Protein AF-V6TB53-F1 (afdb_monomer_lite)

Sequence (190 aa):
PTCSETQVPIDGVCVQNTGNRAALCTAKGDGTCASCVGGDLLKDGGCYKTDRLPGKSVCTTASNSKCTKCANGLNADGDGACGNCHPTCATCSTAEDPNKCKTCATGYYKTSNSDGPCMKCSEKISGCKQCVSSSDSSVICLESEVGTGGSTNRSGLSTGAIAGISVAVIVVVGGLVGFLCWWFLCRGKA

pLDDT: mean 82.69, std 16.29, range [40.59, 97.38]

InterPro domains:
  IPR005127 Giardia variant-specific surface protein [PF03302] (61-190)
  IPR006212 Furin-like repeat [SM00261] (79-127)
  IPR009030 Growth factor receptor cysteine-rich domain superfamily [SSF57184] (46-147)
  IPR052798 Giardia Variant Surface Antigen [PTHR23275] (2-190)

Radius of gyration: 29.58 Å; chains: 1; bounding box: 98×40×58 Å

Secondary structure (DSSP, 8-state):
-PPPTTEEEETTEEEESSSSS--SEEE-SSS-EEEEGGGPEEETTEEE-SSSTTGGGTEEEEETTEEEEETTSPBP-TTSPPPPPPTTEEEESSTT-GGGEEEEPTTEE-SSSSSB--EEHHHHSTTEEEEEEETTTEEEEEEE--SS-------S--TTSTTTHHHHHHHHHHHHHHHHHHHHHHTT--

Foldseek 3Di:
DQEALQWEQELNDTDGQDDPDHGQACGPSRRFHPWGPPQAAHDPRHGYHCVDPPNVQFANDGGRNAGQAGNLGEGADPRNHDAADQQQASHFPDHNDQQTHCHGDFQWEDPDNHRGHTHGPCVVPNQARGWYDDPPRDIGGPDGPDDDDDDPDDDDDPPVVVPPPVVVVCCVVVVVVVVVCCCVVVVVPD

Organism: Giardia intestinalis (NCBI:txid5741)

Structure (mmCIF, N/CA/C/O backbone):
data_AF-V6TB53-F1
#
_entry.id   AF-V6TB53-F1
#
loop_
_atom_site.group_PDB
_atom_site.id
_atom_site.type_symbol
_atom_site.label_atom_id
_atom_site.label_alt_id
_atom_site.label_comp_id
_atom_site.label_asym_id
_atom_site.label_entity_id
_atom_site.label_seq_id
_atom_site.pdbx_PDB_ins_code
_atom_site.Cartn_x
_atom_site.Cartn_y
_atom_site.Cartn_z
_atom_site.occupancy
_atom_site.B_iso_or_equiv
_atom_site.auth_seq_id
_atom_site.auth_comp_id
_atom_site.auth_asym_id
_atom_site.auth_atom_id
_atom_site.pdbx_PDB_model_num
ATOM 1 N N . PRO A 1 1 ? -9.541 -12.353 9.504 1.00 62.19 1 PRO A N 1
ATOM 2 C CA . PRO A 1 1 ? -9.827 -13.318 10.590 1.00 62.19 1 PRO A CA 1
ATOM 3 C C . PRO A 1 1 ? -11.008 -12.780 11.390 1.00 62.19 1 PRO A C 1
ATOM 5 O O . PRO A 1 1 ? -10.987 -11.599 11.720 1.00 62.19 1 PRO A O 1
ATOM 8 N N . THR A 1 2 ? -12.034 -13.592 11.629 1.00 84.44 2 THR A N 1
ATOM 9 C CA . THR A 1 2 ? -13.200 -13.167 12.414 1.00 84.44 2 THR A CA 1
ATOM 10 C C . THR A 1 2 ? -12.901 -13.415 13.887 1.00 84.44 2 THR A C 1
ATOM 12 O O . THR A 1 2 ? -12.636 -14.554 14.270 1.00 84.44 2 THR A O 1
ATOM 15 N N . CYS A 1 3 ? -12.874 -12.356 14.692 1.00 91.62 3 CYS A N 1
ATOM 16 C CA . CYS A 1 3 ? -12.672 -12.469 16.134 1.00 91.62 3 CYS A CA 1
ATOM 17 C C . CYS A 1 3 ? -13.989 -12.817 16.839 1.00 91.62 3 CYS A C 1
ATOM 19 O O . CYS A 1 3 ? -15.067 -12.576 16.300 1.00 91.62 3 CYS A O 1
ATOM 21 N N . SER A 1 4 ? -13.910 -13.389 18.043 1.00 89.81 4 SER A N 1
ATOM 22 C CA . SER A 1 4 ? -15.094 -13.566 18.892 1.00 89.81 4 SER A CA 1
ATOM 23 C C . SER A 1 4 ? -15.654 -12.213 19.338 1.00 89.81 4 SER A C 1
ATOM 25 O O . SER A 1 4 ? -14.919 -11.233 19.378 1.00 89.81 4 SER A O 1
ATOM 27 N N . GLU A 1 5 ? -16.911 -12.163 19.778 1.00 84.56 5 GLU A N 1
ATOM 28 C CA . GLU A 1 5 ? -17.584 -10.922 20.216 1.00 84.56 5 GLU A CA 1
ATOM 29 C C . GLU A 1 5 ? -16.857 -10.174 21.354 1.00 84.56 5 GLU A C 1
ATOM 31 O O . GLU A 1 5 ? -16.969 -8.957 21.488 1.00 84.56 5 GLU A O 1
ATOM 36 N N . THR A 1 6 ? -16.060 -10.890 22.155 1.00 85.69 6 THR A N 1
ATOM 37 C CA . THR A 1 6 ? -15.233 -10.339 23.248 1.00 85.69 6 THR A CA 1
ATOM 38 C C . THR A 1 6 ? -13.831 -9.895 22.813 1.00 85.69 6 THR A C 1
ATOM 40 O O . THR A 1 6 ? -13.088 -9.293 23.590 1.00 85.69 6 THR A O 1
ATOM 43 N N . GLN A 1 7 ? -13.442 -10.197 21.576 1.00 92.69 7 GLN A N 1
ATOM 44 C CA . GLN A 1 7 ? -12.136 -9.882 21.016 1.00 92.69 7 GLN A CA 1
ATOM 45 C C . GLN A 1 7 ? -12.259 -8.860 19.894 1.00 92.69 7 GLN A C 1
ATOM 47 O O . GLN A 1 7 ? -13.310 -8.688 19.291 1.00 92.69 7 GLN A O 1
ATOM 52 N N . VAL A 1 8 ? -11.155 -8.193 19.590 1.00 93.69 8 VAL A N 1
ATOM 53 C CA . VAL A 1 8 ? -11.051 -7.272 18.461 1.00 93.69 8 VAL A CA 1
ATOM 54 C C . VAL A 1 8 ? -9.756 -7.521 17.689 1.00 93.69 8 VAL A C 1
ATOM 56 O O . VAL A 1 8 ? -8.769 -7.959 18.294 1.00 93.69 8 VAL A O 1
ATOM 59 N N . PRO A 1 9 ? -9.721 -7.265 16.369 1.00 95.06 9 PRO A N 1
ATOM 60 C CA . PRO A 1 9 ? -8.530 -7.468 15.564 1.00 95.06 9 PRO A CA 1
ATOM 61 C C . PRO A 1 9 ? -7.587 -6.279 15.750 1.00 95.06 9 PRO A C 1
ATOM 63 O O . PRO A 1 9 ? -7.901 -5.162 15.340 1.00 95.06 9 PRO A O 1
ATOM 66 N N . ILE A 1 10 ? -6.417 -6.527 16.331 1.00 93.69 10 ILE A N 1
ATOM 67 C CA . ILE A 1 10 ? -5.339 -5.547 16.482 1.00 93.69 10 ILE A CA 1
ATOM 68 C C . ILE A 1 10 ? -4.116 -6.080 15.749 1.00 93.69 10 ILE A C 1
ATOM 70 O O . ILE A 1 10 ? -3.637 -7.173 16.046 1.00 93.69 10 ILE A O 1
ATOM 74 N N . ASP A 1 11 ? -3.652 -5.342 14.741 1.00 93.44 11 ASP A N 1
ATOM 75 C CA . ASP A 1 11 ? -2.554 -5.753 13.856 1.00 93.44 11 ASP A CA 1
ATOM 76 C C . ASP A 1 11 ? -2.741 -7.170 13.265 1.00 93.44 11 ASP A C 1
ATOM 78 O O . ASP A 1 11 ? -1.791 -7.907 13.015 1.00 93.44 11 ASP A O 1
ATOM 82 N N . GLY A 1 12 ? -3.998 -7.558 13.021 1.00 91.69 12 GLY A N 1
ATOM 83 C CA . GLY A 1 12 ? -4.372 -8.859 12.454 1.00 91.69 12 GLY A CA 1
ATOM 84 C C . GLY A 1 12 ? -4.518 -9.995 13.471 1.00 91.69 12 GLY A C 1
ATOM 85 O O . GLY A 1 12 ? -4.874 -11.105 13.075 1.00 91.69 12 GLY A O 1
ATOM 86 N N . VAL A 1 13 ? -4.302 -9.728 14.761 1.00 92.94 13 VAL A N 1
ATOM 87 C CA . VAL A 1 13 ? -4.437 -10.700 15.853 1.00 92.94 13 VAL A CA 1
ATOM 88 C C . VAL A 1 13 ? -5.670 -10.379 16.692 1.00 92.94 13 VAL A C 1
ATOM 90 O O . VAL A 1 13 ? -5.893 -9.231 17.068 1.00 92.94 13 VAL A O 1
ATOM 93 N N . CYS A 1 14 ? -6.468 -11.394 17.018 1.00 94.06 14 CYS A N 1
ATOM 94 C CA . CYS A 1 14 ? -7.607 -11.225 17.914 1.00 94.06 14 CYS A CA 1
ATOM 95 C C . CYS A 1 14 ? -7.136 -11.123 19.366 1.00 94.06 14 CYS A C 1
ATOM 97 O O . CYS A 1 14 ? -6.524 -12.047 19.904 1.00 94.06 14 CYS A O 1
ATOM 99 N N . VAL A 1 15 ? -7.437 -9.999 20.008 1.00 92.38 15 VAL A N 1
ATOM 100 C CA . VAL A 1 15 ? -7.076 -9.719 21.402 1.00 92.38 15 VAL A CA 1
ATOM 101 C C . VAL A 1 15 ? -8.298 -9.240 22.173 1.00 92.38 15 VAL A C 1
ATOM 103 O O . VAL A 1 15 ? -9.236 -8.710 21.588 1.00 92.38 15 VAL A O 1
ATOM 106 N N . GLN A 1 16 ? -8.307 -9.421 23.492 1.00 93.00 16 GLN A N 1
ATOM 107 C CA . GLN A 1 16 ? -9.381 -8.891 24.337 1.00 93.00 16 GLN A CA 1
ATOM 108 C C . GLN A 1 16 ? -9.371 -7.359 24.275 1.00 93.00 16 GLN A C 1
ATOM 110 O O . GLN A 1 16 ? -8.336 -6.749 24.549 1.00 93.00 16 GLN A O 1
ATOM 115 N N . ASN A 1 17 ? -10.504 -6.740 23.919 1.00 88.06 17 ASN A N 1
ATOM 116 C CA . ASN A 1 17 ? -10.580 -5.276 23.828 1.00 88.06 17 ASN A CA 1
ATOM 117 C C . ASN A 1 17 ? -10.417 -4.6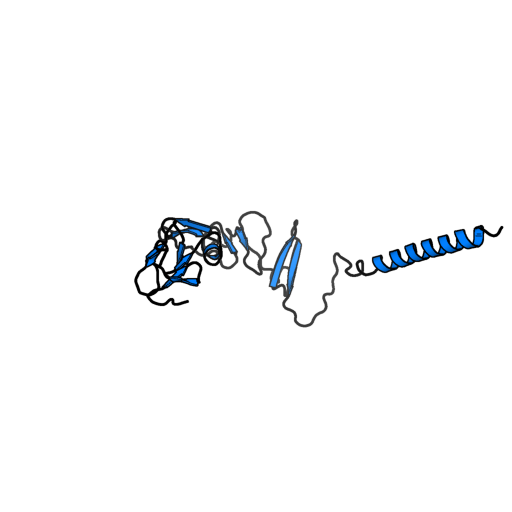23 25.205 1.00 88.06 17 ASN A C 1
ATOM 119 O O . ASN A 1 17 ? -9.771 -3.589 25.345 1.00 88.06 17 ASN A O 1
ATOM 123 N N . THR A 1 18 ? -11.002 -5.251 26.223 1.00 79.69 18 THR A N 1
ATOM 124 C CA . THR A 1 18 ? -11.028 -4.770 27.604 1.00 79.69 18 THR A CA 1
ATOM 125 C C . THR A 1 18 ? -10.681 -5.910 28.558 1.00 79.69 18 THR A C 1
ATOM 127 O O . THR A 1 18 ? -11.227 -7.005 28.456 1.00 79.69 18 THR A O 1
ATOM 130 N N . GLY A 1 19 ? -9.755 -5.641 29.479 1.00 70.44 19 GLY A N 1
ATOM 131 C CA . GLY A 1 19 ? -9.262 -6.551 30.520 1.00 70.44 19 GLY A CA 1
ATOM 132 C C . GLY A 1 19 ? -8.539 -5.731 31.596 1.00 70.44 19 GLY A C 1
ATOM 133 O O . GLY A 1 19 ? -8.994 -4.643 31.928 1.00 70.44 19 GLY A O 1
ATOM 134 N N . ASN A 1 20 ? -7.355 -6.149 32.061 1.00 67.19 20 ASN A N 1
ATOM 135 C CA . ASN A 1 20 ? -6.511 -5.340 32.973 1.00 67.19 20 ASN A CA 1
ATOM 136 C C . ASN A 1 20 ? -5.821 -4.133 32.287 1.00 67.19 20 ASN A C 1
ATOM 138 O O . ASN A 1 20 ? -4.823 -3.614 32.785 1.00 67.19 20 ASN A O 1
ATOM 142 N N . ARG A 1 21 ? -6.280 -3.727 31.100 1.00 77.31 21 ARG A N 1
ATOM 143 C CA . ARG A 1 21 ? -5.686 -2.676 30.262 1.00 77.31 21 ARG A CA 1
ATOM 144 C C . ARG A 1 21 ? -6.778 -1.733 29.766 1.00 77.31 21 ARG A C 1
ATOM 146 O O . ARG A 1 21 ? -7.944 -2.118 29.706 1.00 77.31 21 ARG A O 1
ATOM 153 N N . ALA A 1 22 ? -6.378 -0.518 29.392 1.00 83.69 22 ALA A N 1
ATOM 154 C CA . ALA A 1 22 ? -7.253 0.423 28.701 1.00 83.69 22 ALA A CA 1
ATOM 155 C C . ALA A 1 22 ? -7.793 -0.187 27.397 1.00 83.69 22 ALA A C 1
ATOM 157 O O . ALA A 1 22 ? -7.122 -1.017 26.778 1.00 83.69 22 ALA A O 1
ATOM 158 N N . ALA A 1 23 ? -8.992 0.244 26.997 1.00 87.75 23 ALA A N 1
ATOM 159 C CA . ALA A 1 23 ? -9.615 -0.203 25.758 1.00 87.75 23 ALA A CA 1
ATOM 160 C C . ALA A 1 23 ? -8.698 0.070 24.556 1.00 87.75 23 ALA A C 1
ATOM 162 O O . ALA A 1 23 ? -8.094 1.140 24.459 1.00 87.75 23 ALA A O 1
ATOM 163 N N . LEU A 1 24 ? -8.603 -0.897 23.645 1.00 89.38 24 LEU A N 1
ATOM 164 C CA . LEU A 1 24 ? -7.759 -0.802 22.449 1.00 89.38 24 LEU A CA 1
ATOM 165 C C . LEU A 1 24 ? -8.490 -0.094 21.302 1.00 89.38 24 LEU A C 1
ATOM 167 O O . LEU A 1 24 ? -7.869 0.557 20.460 1.00 89.38 24 LEU A O 1
ATOM 171 N N . CYS A 1 25 ? -9.816 -0.206 21.276 1.00 93.44 25 CYS A N 1
ATOM 172 C CA . CYS A 1 25 ? -10.677 0.423 20.289 1.00 93.44 25 CYS A CA 1
ATOM 173 C C . CYS A 1 25 ? -12.103 0.607 20.835 1.00 93.44 25 CYS A C 1
ATOM 175 O O . CYS A 1 25 ? -12.486 0.023 21.857 1.00 93.44 25 CYS A O 1
ATOM 177 N N . THR A 1 26 ? -12.927 1.382 20.131 1.00 92.94 26 THR A N 1
ATOM 178 C CA . THR A 1 26 ? -14.375 1.388 20.364 1.00 92.94 26 THR A CA 1
ATOM 179 C C . THR A 1 26 ? -14.969 0.146 19.706 1.00 92.94 26 THR A C 1
ATOM 181 O O . THR A 1 26 ? -15.142 0.124 18.491 1.00 92.94 26 THR A O 1
ATOM 184 N N . ALA A 1 27 ? -15.243 -0.904 20.480 1.00 91.69 27 ALA A N 1
ATOM 185 C CA . ALA A 1 27 ? -15.812 -2.144 19.950 1.00 91.69 27 ALA A CA 1
ATOM 186 C C . ALA A 1 27 ? -17.292 -1.987 19.579 1.00 91.69 27 ALA A C 1
ATOM 188 O O . ALA A 1 27 ? -18.033 -1.262 20.243 1.00 91.69 27 ALA A O 1
ATOM 189 N N . LYS A 1 28 ? -17.723 -2.716 18.545 1.00 91.12 28 LYS A N 1
ATOM 190 C CA . LYS A 1 28 ? -19.135 -2.828 18.143 1.00 91.12 28 LYS A CA 1
ATOM 191 C C . LYS A 1 28 ? -19.875 -3.986 18.819 1.00 91.12 28 LYS A C 1
ATOM 193 O O . LYS A 1 28 ? -21.097 -4.027 18.765 1.00 91.12 28 LYS A O 1
ATOM 198 N N . GLY A 1 29 ? -19.147 -4.907 19.453 1.00 87.62 29 GLY A N 1
ATOM 199 C CA . GLY A 1 29 ? -19.710 -6.111 20.079 1.00 87.62 29 GLY A CA 1
ATOM 200 C C . GLY A 1 29 ? -19.883 -7.300 19.128 1.00 87.62 29 GLY A C 1
ATOM 201 O O . GLY A 1 29 ? -20.355 -8.341 19.552 1.00 87.62 29 GLY A O 1
ATOM 202 N N . ASP A 1 30 ? -19.462 -7.175 17.870 1.00 90.56 30 ASP A N 1
ATOM 203 C CA . ASP A 1 30 ? -19.521 -8.216 16.831 1.00 90.56 30 ASP A CA 1
ATOM 204 C C . ASP A 1 30 ? -18.126 -8.768 16.469 1.00 90.56 30 ASP A C 1
ATOM 206 O O . ASP A 1 30 ? -17.916 -9.335 15.398 1.00 90.56 30 ASP A O 1
ATOM 210 N N . GLY A 1 31 ? -17.140 -8.547 17.342 1.00 91.88 31 GLY A N 1
ATOM 211 C CA . GLY A 1 31 ? -15.745 -8.879 17.066 1.00 91.88 31 GLY A CA 1
ATOM 212 C C . GLY A 1 31 ? -15.003 -7.834 16.224 1.00 91.88 31 GLY A C 1
ATOM 213 O O . GLY A 1 31 ? -13.905 -8.120 15.746 1.00 91.88 31 GLY A O 1
ATOM 214 N N . THR A 1 32 ? -15.574 -6.636 16.026 1.00 94.56 32 THR A N 1
ATOM 215 C CA . THR A 1 32 ? -14.952 -5.532 15.275 1.00 94.56 32 THR A CA 1
ATOM 216 C C . THR A 1 32 ? -14.910 -4.203 16.040 1.00 94.56 32 THR A C 1
ATOM 218 O O . THR A 1 32 ? -15.598 -3.986 17.043 1.00 94.56 32 THR A O 1
ATOM 221 N N . CYS A 1 33 ? -14.080 -3.287 15.543 1.00 94.19 33 CYS A N 1
ATOM 222 C CA . CYS A 1 33 ? -13.927 -1.915 16.009 1.00 94.19 33 CYS A CA 1
ATOM 223 C C . CYS A 1 33 ? -14.717 -0.926 15.128 1.00 94.19 33 CYS A C 1
ATOM 225 O O . CYS A 1 33 ? -14.789 -1.055 13.905 1.00 94.19 33 CYS A O 1
ATOM 227 N N . ALA A 1 34 ? -15.296 0.099 15.752 1.00 92.88 34 ALA A N 1
ATOM 228 C CA . ALA A 1 34 ? -15.883 1.275 15.108 1.00 92.88 34 ALA A CA 1
ATOM 229 C C . ALA A 1 34 ? -14.864 2.408 14.920 1.00 92.88 34 ALA A C 1
ATOM 231 O O . ALA A 1 34 ? -14.977 3.186 13.978 1.00 92.88 34 ALA A O 1
ATOM 232 N N . SER A 1 35 ? -13.882 2.501 15.814 1.00 93.38 35 SER A N 1
ATOM 233 C CA . SER A 1 35 ? -12.766 3.444 15.750 1.00 93.38 35 SER A CA 1
ATOM 234 C C . SER A 1 35 ? -11.612 2.936 16.605 1.00 93.38 35 SER A C 1
ATOM 236 O O . SER A 1 35 ? -11.810 2.129 17.516 1.00 93.38 35 SER A O 1
ATOM 238 N N . CYS A 1 36 ? -10.408 3.409 16.310 1.00 93.88 36 CYS A N 1
ATOM 239 C CA . CYS A 1 36 ? -9.168 2.947 16.911 1.00 93.88 36 CYS A CA 1
ATOM 240 C C . CYS A 1 36 ? -8.537 4.010 17.806 1.00 93.88 36 CYS A C 1
ATOM 242 O O . CYS A 1 36 ? -8.545 5.206 17.497 1.00 93.88 36 CYS A O 1
ATOM 244 N N . VAL A 1 37 ? -7.948 3.563 18.915 1.00 90.00 37 VAL A N 1
ATOM 245 C CA . VAL A 1 37 ? -7.203 4.439 19.823 1.00 90.00 37 VAL A CA 1
ATOM 246 C C . VAL A 1 37 ? -5.879 4.855 19.179 1.00 90.00 37 VAL A C 1
ATOM 248 O O . VAL A 1 37 ? -5.306 4.143 18.359 1.00 90.00 37 VAL A O 1
ATOM 251 N N . GLY A 1 38 ? -5.387 6.044 19.532 1.00 85.44 38 GLY A N 1
ATOM 252 C CA . GLY A 1 38 ? -4.073 6.519 19.090 1.00 85.44 38 GLY A CA 1
ATOM 253 C C . GLY A 1 38 ? -3.987 6.881 17.605 1.00 85.44 38 GLY A C 1
ATOM 254 O O . GLY A 1 38 ? -2.888 7.110 17.113 1.00 85.44 38 GLY A O 1
ATOM 255 N N . GLY A 1 39 ? -5.123 6.949 16.900 1.00 83.25 39 GLY A N 1
ATOM 256 C CA . GLY A 1 39 ? -5.162 7.287 15.477 1.00 83.25 39 GLY A CA 1
ATOM 257 C C . GLY A 1 39 ? -4.759 6.142 14.544 1.00 83.25 39 GLY A C 1
ATOM 258 O O . GLY A 1 39 ? -4.555 6.396 13.359 1.00 83.25 39 GLY A O 1
ATOM 259 N N . ASP A 1 40 ? -4.669 4.909 15.056 1.00 93.38 40 ASP A N 1
ATOM 260 C CA . ASP A 1 40 ? -4.386 3.710 14.259 1.00 93.38 40 ASP A CA 1
ATOM 261 C C . ASP A 1 40 ? -5.414 3.539 13.134 1.00 93.38 40 ASP A C 1
ATOM 263 O O . ASP A 1 40 ? -6.569 3.933 13.275 1.00 93.38 40 ASP A O 1
ATOM 267 N N . LEU A 1 41 ? -5.008 2.951 12.010 1.00 95.88 41 LEU A N 1
ATOM 268 C CA . LEU A 1 41 ? -5.874 2.766 10.849 1.00 95.88 41 LEU A CA 1
ATOM 269 C C . LEU A 1 41 ? -7.000 1.784 11.177 1.00 95.88 41 LEU A C 1
ATOM 271 O O . LEU A 1 41 ? -6.727 0.625 11.488 1.00 95.88 41 LEU A O 1
ATOM 275 N N . LEU A 1 42 ? -8.252 2.208 11.008 1.00 95.38 42 LEU A N 1
ATOM 276 C CA . LEU A 1 42 ? -9.382 1.291 10.980 1.00 95.38 42 LEU A CA 1
ATOM 277 C C . LEU A 1 42 ? -9.526 0.730 9.567 1.00 95.38 42 LEU A C 1
ATOM 279 O O . LEU A 1 42 ? -9.746 1.467 8.606 1.00 95.38 42 LEU A O 1
ATOM 283 N N . LYS A 1 43 ? -9.425 -0.588 9.437 1.00 93.75 43 LYS A N 1
ATOM 284 C CA . LYS A 1 43 ? -9.617 -1.281 8.163 1.00 93.75 43 LYS A CA 1
ATOM 285 C C . LYS A 1 43 ? -10.351 -2.586 8.410 1.00 93.75 43 LYS A C 1
ATOM 287 O O . LYS A 1 43 ? -9.981 -3.319 9.311 1.00 93.75 43 LYS A O 1
ATOM 292 N N . ASP A 1 44 ? -11.410 -2.862 7.655 1.00 92.25 44 ASP A N 1
ATOM 293 C CA . ASP A 1 44 ? -12.161 -4.127 7.735 1.00 92.25 44 ASP A CA 1
ATOM 294 C C . ASP A 1 44 ? -12.551 -4.533 9.177 1.00 92.25 44 ASP A C 1
ATOM 296 O O . ASP A 1 44 ? -12.545 -5.705 9.543 1.00 92.25 44 ASP A O 1
ATOM 300 N N . GLY A 1 45 ? -12.856 -3.539 10.023 1.00 93.06 45 GLY A N 1
ATOM 301 C CA . GLY A 1 45 ? -13.227 -3.743 11.426 1.00 93.06 45 GLY A CA 1
ATOM 302 C C . GLY A 1 45 ? -12.064 -3.984 12.400 1.00 93.06 45 GLY A C 1
ATOM 303 O O . GLY A 1 45 ? -12.319 -4.190 13.583 1.00 93.06 45 GLY A O 1
ATOM 304 N N . GLY A 1 46 ? -10.809 -3.946 11.952 1.00 94.50 46 GLY A N 1
ATOM 305 C CA . GLY A 1 46 ? -9.615 -4.051 12.796 1.00 94.50 46 GLY A CA 1
ATOM 306 C C . GLY A 1 46 ? -8.832 -2.744 12.904 1.00 94.50 46 GLY A C 1
ATOM 307 O O . GLY A 1 46 ? -8.945 -1.871 12.042 1.00 94.50 46 GLY A O 1
ATOM 308 N N . CYS A 1 47 ? -8.015 -2.631 13.951 1.00 95.38 47 CYS A N 1
ATOM 309 C CA . CYS A 1 47 ? -7.099 -1.511 14.156 1.00 95.38 47 CYS A CA 1
ATOM 310 C C . CYS A 1 47 ? -5.669 -1.906 13.810 1.00 95.38 47 CYS A C 1
ATOM 312 O O . CYS A 1 47 ? -5.146 -2.898 14.320 1.00 95.38 47 CYS A O 1
ATOM 314 N N . TYR A 1 48 ? -5.041 -1.111 12.949 1.00 95.44 48 TYR A N 1
ATOM 315 C CA . TYR A 1 48 ? -3.740 -1.416 12.382 1.00 95.44 48 TYR A CA 1
ATOM 316 C C . TYR A 1 48 ? -2.784 -0.244 12.514 1.00 95.44 48 TYR A C 1
ATOM 318 O O . TYR A 1 48 ? -3.053 0.881 12.085 1.00 95.44 48 TYR A O 1
ATOM 326 N N . LYS A 1 49 ? -1.609 -0.536 13.045 1.00 94.94 49 LYS A N 1
ATOM 327 C CA . LYS A 1 49 ? -0.490 0.392 13.064 1.00 94.94 49 LYS A CA 1
ATOM 328 C C . LYS A 1 49 ? 0.061 0.573 11.645 1.00 94.94 49 LYS A C 1
ATOM 330 O O . LYS A 1 49 ? 0.189 -0.378 10.876 1.00 94.94 49 LYS A O 1
ATOM 335 N N . THR A 1 50 ? 0.420 1.804 11.292 1.00 95.12 50 THR A N 1
ATOM 336 C CA . THR A 1 50 ? 0.971 2.152 9.966 1.00 95.12 50 THR A CA 1
ATOM 337 C C . THR A 1 50 ? 2.496 2.012 9.885 1.00 95.12 50 THR A C 1
ATOM 339 O O . THR A 1 50 ? 3.071 2.084 8.799 1.00 95.12 50 THR A O 1
ATOM 342 N N . ASP A 1 51 ? 3.164 1.755 11.014 1.00 93.75 51 ASP A N 1
ATOM 343 C CA . ASP A 1 51 ? 4.611 1.517 11.110 1.00 93.75 51 ASP A CA 1
ATOM 344 C C . ASP A 1 51 ? 5.003 0.039 10.917 1.00 93.75 51 ASP A C 1
ATOM 346 O O . ASP A 1 51 ? 6.179 -0.273 10.724 1.00 93.75 51 ASP A O 1
ATOM 350 N N . ARG A 1 52 ? 4.025 -0.873 10.913 1.00 93.62 52 ARG A N 1
ATOM 351 C CA . ARG A 1 52 ? 4.226 -2.325 10.833 1.00 93.62 52 ARG A CA 1
ATOM 352 C C . ARG A 1 52 ? 3.175 -3.001 9.962 1.00 93.62 52 ARG A C 1
ATOM 354 O O . ARG A 1 52 ? 2.149 -2.422 9.610 1.00 93.62 52 ARG A O 1
ATOM 361 N N . LEU A 1 53 ? 3.443 -4.246 9.591 1.00 93.31 53 LEU A N 1
ATOM 362 C CA . LEU A 1 53 ? 2.469 -5.054 8.868 1.00 93.31 53 LEU A CA 1
ATOM 363 C C . LEU A 1 53 ? 1.352 -5.538 9.812 1.00 93.31 53 LEU A C 1
ATOM 365 O O . LEU A 1 53 ? 1.632 -5.817 10.975 1.00 93.31 53 LEU A O 1
ATOM 369 N N . PRO A 1 54 ? 0.112 -5.665 9.308 1.00 92.31 54 PRO A N 1
ATOM 370 C CA . PRO A 1 54 ? -0.274 -5.459 7.910 1.00 92.31 54 PRO A CA 1
ATOM 371 C C . PRO A 1 54 ? -0.613 -4.001 7.551 1.00 92.31 54 PRO A C 1
ATOM 373 O O . PRO A 1 54 ? -0.597 -3.675 6.366 1.00 92.31 54 PRO A O 1
ATOM 376 N N . GLY A 1 55 ? -0.856 -3.103 8.514 1.00 94.38 55 GLY A N 1
ATOM 377 C CA . GLY A 1 55 ? -1.333 -1.736 8.240 1.00 94.38 55 GLY A CA 1
ATOM 378 C C . GLY A 1 55 ? -0.442 -0.934 7.287 1.00 94.38 55 GLY A C 1
ATOM 379 O O . GLY A 1 55 ? -0.945 -0.329 6.338 1.00 94.38 55 GLY A O 1
ATOM 380 N N . LYS A 1 56 ? 0.884 -1.038 7.447 1.00 95.12 56 LYS A N 1
ATOM 381 C CA . LYS A 1 56 ? 1.893 -0.393 6.586 1.00 95.12 56 LYS A CA 1
ATOM 382 C C . LYS A 1 56 ? 1.768 -0.740 5.097 1.00 95.12 56 LYS A C 1
ATOM 384 O O . LYS A 1 56 ? 2.226 0.029 4.256 1.00 95.12 56 LYS A O 1
ATOM 389 N N . SER A 1 57 ? 1.178 -1.890 4.757 1.00 94.69 57 SER A N 1
ATOM 390 C CA . SER A 1 57 ? 0.982 -2.304 3.357 1.00 94.69 57 SER A CA 1
ATOM 391 C C . SER A 1 57 ? -0.121 -1.521 2.642 1.00 94.69 57 SER A C 1
ATOM 393 O O . SER A 1 57 ? -0.121 -1.447 1.418 1.00 94.69 57 SER A O 1
ATOM 395 N N . VAL A 1 58 ? -1.036 -0.913 3.399 1.00 94.50 58 VAL A N 1
ATOM 396 C CA . VAL A 1 58 ? -2.164 -0.133 2.872 1.00 94.50 58 VAL A CA 1
ATOM 397 C C . VAL A 1 58 ? -1.931 1.356 3.096 1.00 94.50 58 VAL A C 1
ATOM 399 O O . VAL A 1 58 ? -2.163 2.170 2.204 1.00 94.50 58 VAL A O 1
ATOM 402 N N . CYS A 1 59 ? -1.440 1.717 4.280 1.00 96.44 59 CYS A N 1
ATOM 403 C CA . CYS A 1 59 ? -1.378 3.090 4.738 1.00 96.44 59 CYS A CA 1
ATOM 404 C C . CYS A 1 59 ? -0.072 3.367 5.481 1.00 96.44 59 CYS A C 1
ATOM 406 O O . CYS A 1 59 ? 0.294 2.636 6.399 1.00 96.44 59 CYS A O 1
ATOM 408 N N . THR A 1 60 ? 0.612 4.450 5.124 1.00 95.75 60 THR A N 1
ATOM 409 C CA . THR A 1 60 ? 1.839 4.891 5.805 1.00 95.75 60 THR A CA 1
ATOM 410 C C . THR A 1 60 ? 1.567 5.949 6.862 1.00 95.75 60 THR A C 1
ATOM 412 O O . THR A 1 60 ? 2.415 6.207 7.711 1.00 95.75 60 THR A O 1
ATOM 415 N N . THR A 1 61 ? 0.408 6.603 6.812 1.00 94.75 61 THR A N 1
ATOM 416 C CA . THR A 1 61 ? 0.026 7.625 7.790 1.00 94.75 61 THR A CA 1
ATOM 417 C C . THR A 1 61 ? -1.478 7.616 7.967 1.00 94.75 61 THR A C 1
ATOM 419 O O . THR A 1 61 ? -2.207 7.733 6.986 1.00 94.75 61 THR A O 1
ATOM 422 N N . ALA A 1 62 ? -1.929 7.490 9.211 1.00 94.81 62 ALA A N 1
ATOM 423 C CA . ALA A 1 62 ? -3.337 7.498 9.571 1.00 94.81 62 ALA A CA 1
ATOM 424 C C . ALA A 1 62 ? -3.613 8.592 10.605 1.00 94.81 62 ALA A C 1
ATOM 426 O O . ALA A 1 62 ? -2.728 8.992 11.362 1.00 94.81 62 ALA A O 1
ATOM 427 N N . SER A 1 63 ? -4.839 9.097 10.597 1.00 92.31 63 SER A N 1
ATOM 428 C CA . SER A 1 63 ? -5.353 10.048 11.574 1.00 92.31 63 SER A CA 1
ATOM 429 C C . SER A 1 63 ? -6.845 9.818 11.739 1.00 92.31 63 SER A C 1
ATOM 431 O O . SER A 1 63 ? -7.541 9.545 10.763 1.00 92.31 63 SER A O 1
ATOM 433 N N . ASN A 1 64 ? -7.347 9.917 12.971 1.00 91.50 64 ASN A N 1
ATOM 434 C CA . ASN A 1 64 ? -8.764 9.706 13.280 1.00 91.50 64 ASN A CA 1
ATOM 435 C C . ASN A 1 64 ? -9.319 8.404 12.678 1.00 91.50 64 ASN A C 1
ATOM 437 O O . ASN A 1 64 ? -10.402 8.388 12.101 1.00 91.50 64 ASN A O 1
ATOM 441 N N . SER A 1 65 ? -8.551 7.313 12.780 1.00 93.69 65 SER A N 1
ATOM 442 C CA . SER A 1 65 ? -8.897 6.003 12.211 1.00 93.69 65 SER A CA 1
ATOM 443 C C . SER A 1 65 ? -8.948 5.912 10.683 1.00 93.69 65 SER A C 1
ATOM 445 O O . SER A 1 65 ? -9.223 4.841 10.150 1.00 93.69 65 SER A O 1
ATOM 447 N N . LYS A 1 66 ? -8.634 6.990 9.964 1.00 94.75 66 LYS A N 1
ATOM 448 C CA . LYS A 1 66 ? -8.633 7.051 8.503 1.00 94.75 66 LYS A CA 1
ATOM 449 C C . LYS A 1 66 ? -7.212 7.124 7.970 1.00 94.75 66 LYS A C 1
ATOM 451 O O . LYS A 1 66 ? -6.340 7.744 8.579 1.00 94.75 66 LYS A O 1
ATOM 456 N N . CYS A 1 67 ? -6.974 6.514 6.813 1.00 96.38 67 CYS A N 1
ATOM 457 C CA . CYS A 1 67 ? -5.716 6.731 6.119 1.00 96.38 67 CYS A CA 1
ATOM 458 C C . CYS A 1 67 ? -5.646 8.177 5.618 1.00 96.38 67 CYS A C 1
ATOM 460 O O . CYS A 1 67 ? -6.641 8.715 5.152 1.00 96.38 67 CYS A O 1
ATOM 462 N N . THR A 1 68 ? -4.480 8.807 5.698 1.00 95.62 68 THR A N 1
ATOM 463 C CA . THR A 1 68 ? -4.216 10.110 5.066 1.00 95.62 68 THR A CA 1
ATOM 464 C C . THR A 1 68 ? -3.183 9.975 3.954 1.00 95.62 68 THR A C 1
ATOM 466 O O . THR A 1 68 ? -3.265 10.663 2.935 1.00 95.62 68 THR A O 1
ATOM 469 N N . LYS A 1 69 ? -2.244 9.033 4.109 1.00 96.44 69 LYS A N 1
ATOM 470 C CA . LYS A 1 69 ? -1.234 8.702 3.106 1.00 96.44 69 LYS A CA 1
ATOM 471 C C . LYS A 1 69 ? -1.196 7.209 2.820 1.00 96.44 69 LYS A C 1
ATOM 473 O O . LYS A 1 69 ? -0.903 6.402 3.703 1.00 96.44 69 LYS A O 1
ATOM 478 N N . CYS A 1 70 ? -1.432 6.865 1.563 1.00 97.19 70 CYS A N 1
ATOM 479 C CA . CYS A 1 70 ? -1.483 5.496 1.084 1.00 97.19 70 CYS A CA 1
ATOM 480 C C . CYS A 1 70 ? -0.086 4.932 0.825 1.00 97.19 70 CYS A C 1
ATOM 482 O O . CYS A 1 70 ? 0.827 5.646 0.403 1.00 97.19 70 CYS A O 1
ATOM 484 N N . ALA A 1 71 ? 0.067 3.621 1.011 1.00 96.56 71 ALA A N 1
ATOM 485 C CA . ALA A 1 71 ? 1.327 2.920 0.760 1.00 96.56 71 ALA A CA 1
ATOM 486 C C . ALA A 1 71 ? 1.761 2.951 -0.715 1.00 96.56 71 ALA A C 1
ATOM 488 O O . ALA A 1 71 ? 2.952 2.879 -1.009 1.00 96.56 71 ALA A O 1
ATOM 489 N N . ASN A 1 72 ? 0.815 3.137 -1.641 1.00 96.25 72 ASN A N 1
ATOM 490 C CA . ASN A 1 72 ? 1.093 3.333 -3.064 1.00 96.25 72 ASN A CA 1
ATOM 491 C C . ASN A 1 72 ? 1.544 4.768 -3.422 1.00 96.25 72 ASN A C 1
ATOM 493 O O . ASN A 1 72 ? 1.724 5.086 -4.596 1.00 96.25 72 ASN A O 1
ATOM 497 N N . GLY A 1 73 ? 1.737 5.643 -2.431 1.00 95.31 73 GLY A N 1
ATOM 498 C CA . GLY A 1 73 ? 2.231 7.009 -2.619 1.00 95.31 73 GLY A CA 1
ATOM 499 C C . GLY A 1 73 ? 1.147 8.063 -2.856 1.00 95.31 73 GLY A C 1
ATOM 500 O O . GLY A 1 73 ? 1.454 9.258 -2.766 1.00 95.31 73 GLY A O 1
ATOM 501 N N . LEU A 1 74 ? -0.106 7.652 -3.073 1.00 96.88 74 LEU A N 1
ATOM 502 C CA . LEU A 1 74 ? -1.246 8.557 -3.200 1.00 96.88 74 LEU A CA 1
ATOM 503 C C . LEU A 1 74 ? -1.670 9.137 -1.845 1.00 96.88 74 LEU A C 1
ATOM 505 O O . LEU A 1 74 ? -1.310 8.643 -0.771 1.00 96.88 74 LEU A O 1
ATOM 509 N N . ASN A 1 75 ? -2.442 10.215 -1.909 1.00 96.19 75 ASN A N 1
ATOM 510 C CA . ASN A 1 75 ? -3.201 10.693 -0.761 1.00 96.19 75 ASN A CA 1
ATOM 511 C C . ASN A 1 75 ? -4.527 9.929 -0.713 1.00 96.19 75 ASN A C 1
ATOM 513 O O . ASN A 1 75 ? -5.083 9.599 -1.76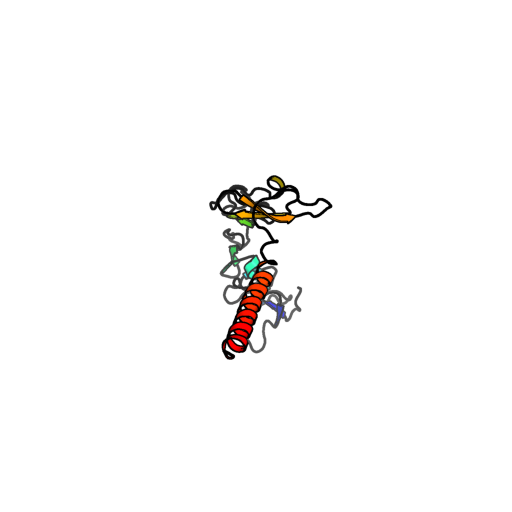3 1.00 96.19 75 ASN A O 1
ATOM 517 N N . ALA A 1 76 ? -5.005 9.639 0.492 1.00 95.94 76 ALA A N 1
ATOM 518 C CA . ALA A 1 76 ? -6.323 9.046 0.661 1.00 95.94 76 ALA A CA 1
ATOM 519 C C . ALA A 1 76 ? -7.427 10.088 0.413 1.00 95.94 76 ALA A C 1
ATOM 521 O O . ALA A 1 76 ? -7.177 11.296 0.485 1.00 95.94 76 ALA A O 1
ATOM 522 N N . ASP A 1 77 ? -8.639 9.623 0.125 1.00 94.06 77 ASP A N 1
ATOM 523 C CA . ASP A 1 77 ? -9.818 10.485 0.041 1.00 94.06 77 ASP A CA 1
ATOM 524 C C . ASP A 1 77 ? -10.325 10.925 1.433 1.00 94.06 77 ASP A C 1
ATOM 526 O O . ASP A 1 77 ? -9.733 10.614 2.471 1.00 94.06 77 ASP A O 1
ATOM 530 N N . GLY A 1 78 ? -11.437 11.669 1.472 1.00 90.62 78 GLY A N 1
ATOM 531 C CA . GLY A 1 78 ? -12.040 12.143 2.726 1.00 90.62 78 GLY A CA 1
ATOM 532 C C . GLY A 1 78 ? -12.523 11.023 3.661 1.00 90.62 78 GLY A C 1
ATOM 533 O O . GLY A 1 78 ? -12.678 11.239 4.870 1.00 90.62 78 GLY A O 1
ATOM 534 N N . ASP A 1 79 ? -12.715 9.816 3.134 1.00 90.31 79 ASP A N 1
ATOM 535 C CA . ASP A 1 79 ? -13.101 8.629 3.890 1.00 90.31 79 ASP A CA 1
ATOM 536 C C . ASP A 1 79 ? -11.916 7.766 4.317 1.00 90.31 79 ASP A C 1
ATOM 538 O O . ASP A 1 79 ? -12.072 6.849 5.123 1.00 90.31 79 ASP A O 1
ATOM 542 N N . GLY A 1 80 ? -10.709 8.136 3.894 1.00 92.12 80 GLY A N 1
ATOM 543 C CA . GLY A 1 80 ? -9.492 7.398 4.180 1.00 92.12 80 GLY A CA 1
ATOM 544 C C . GLY A 1 80 ? -9.307 6.185 3.275 1.00 92.12 80 GLY A C 1
ATOM 545 O O . GLY A 1 80 ? -8.510 5.303 3.609 1.00 92.12 80 GLY A O 1
ATOM 546 N N . ALA A 1 81 ? -10.025 6.119 2.152 1.00 92.81 81 ALA A N 1
ATOM 547 C CA . ALA A 1 81 ? -9.814 5.106 1.136 1.00 92.81 81 ALA A CA 1
ATOM 548 C C . ALA A 1 81 ? -8.673 5.514 0.198 1.00 92.81 81 ALA A C 1
ATOM 550 O O . ALA A 1 81 ? -8.470 6.682 -0.141 1.00 92.81 81 ALA A O 1
ATOM 551 N N . CYS A 1 82 ? -7.899 4.514 -0.209 1.00 94.50 82 CYS A N 1
ATOM 552 C CA . CYS A 1 82 ? -6.781 4.683 -1.119 1.00 94.50 82 CYS A CA 1
ATOM 553 C C . CYS A 1 82 ? -7.215 4.326 -2.533 1.00 94.50 82 CYS A C 1
ATOM 555 O O . CYS A 1 82 ? -7.661 3.204 -2.766 1.00 94.50 82 CYS A O 1
ATOM 557 N N . GLY A 1 83 ? -7.047 5.264 -3.465 1.00 94.38 83 GLY A N 1
ATOM 558 C CA . GLY A 1 83 ? -7.193 4.979 -4.888 1.00 94.38 83 GLY A CA 1
ATOM 559 C C . GLY A 1 83 ? -6.118 4.014 -5.385 1.00 94.38 83 GLY A C 1
ATOM 560 O O . GLY A 1 83 ? -5.111 3.771 -4.712 1.00 94.38 83 GLY A O 1
ATOM 561 N N . ASN A 1 84 ? -6.317 3.488 -6.587 1.00 95.88 84 ASN A N 1
ATOM 562 C CA . ASN A 1 84 ? -5.373 2.597 -7.241 1.00 95.88 84 ASN A CA 1
ATOM 563 C C . ASN A 1 84 ? -4.428 3.380 -8.163 1.00 95.88 84 ASN A C 1
ATOM 565 O O . ASN A 1 84 ? -4.724 4.474 -8.648 1.00 95.88 84 ASN A O 1
ATOM 569 N N . CYS A 1 85 ? -3.230 2.832 -8.334 1.00 97.38 85 CYS A N 1
ATOM 570 C CA . CYS A 1 85 ? -2.341 3.255 -9.401 1.00 97.38 85 CYS A CA 1
ATOM 571 C C . CYS A 1 85 ? -2.639 2.421 -10.643 1.00 97.38 85 CYS A C 1
ATOM 573 O O . CYS A 1 85 ? -3.085 1.278 -10.518 1.00 97.38 85 CYS A O 1
ATOM 575 N N . HIS A 1 86 ? -2.271 2.946 -11.816 1.00 97.12 86 HIS A N 1
ATOM 576 C CA . HIS A 1 86 ? -2.319 2.173 -13.054 1.00 97.12 86 HIS A CA 1
ATOM 577 C C . HIS A 1 86 ? -1.643 0.796 -12.861 1.00 97.12 86 HIS A C 1
ATOM 579 O O . HIS A 1 86 ? -0.597 0.744 -12.207 1.00 97.12 86 HIS A O 1
ATOM 585 N N . PRO A 1 87 ? -2.157 -0.309 -13.442 1.00 96.00 87 PRO A N 1
ATOM 586 C CA . PRO A 1 87 ? -1.673 -1.671 -13.168 1.00 96.00 87 PRO A CA 1
ATOM 587 C C . PRO A 1 87 ? -0.175 -1.924 -13.407 1.00 96.00 87 PRO A C 1
ATOM 589 O O . PRO A 1 87 ? 0.385 -2.897 -12.910 1.00 96.00 87 PRO A O 1
ATOM 592 N N . THR A 1 88 ? 0.490 -1.063 -14.178 1.00 95.25 88 THR A N 1
ATOM 593 C CA . THR A 1 88 ? 1.940 -1.128 -14.436 1.00 95.25 88 THR A CA 1
ATOM 594 C C . THR A 1 88 ? 2.784 -0.454 -13.348 1.00 95.25 88 THR A C 1
ATOM 596 O O . THR A 1 88 ? 4.008 -0.583 -13.357 1.00 95.25 88 THR A O 1
ATOM 599 N N . CYS A 1 89 ? 2.167 0.295 -12.433 1.00 96.19 89 CYS A N 1
ATOM 600 C CA . CYS A 1 89 ? 2.827 1.028 -11.360 1.00 96.19 89 CYS A CA 1
ATOM 601 C C . CYS A 1 89 ? 2.652 0.301 -10.016 1.00 96.19 89 CYS A C 1
ATOM 603 O O . CYS A 1 89 ? 1.552 -0.117 -9.670 1.00 96.19 89 CYS A O 1
ATOM 605 N N . ALA A 1 90 ? 3.707 0.246 -9.202 1.00 95.31 90 ALA A N 1
ATOM 606 C CA . ALA A 1 90 ? 3.592 -0.128 -7.788 1.00 95.31 90 ALA A CA 1
ATOM 607 C C . ALA A 1 90 ? 3.275 1.091 -6.908 1.00 95.31 90 ALA A C 1
ATOM 609 O O . ALA A 1 90 ? 2.509 0.998 -5.952 1.00 95.31 90 ALA A O 1
ATOM 610 N N . THR A 1 91 ? 3.849 2.248 -7.243 1.00 96.50 91 THR A N 1
ATOM 611 C CA . THR A 1 91 ? 3.513 3.538 -6.628 1.00 96.50 91 THR A CA 1
ATOM 612 C C . THR A 1 91 ? 3.332 4.593 -7.709 1.00 96.50 91 THR A C 1
ATOM 614 O O . THR A 1 91 ? 3.922 4.482 -8.789 1.00 96.50 91 THR A O 1
ATOM 617 N N . CYS A 1 92 ? 2.541 5.627 -7.443 1.00 97.00 92 CYS A N 1
ATOM 618 C CA . CYS A 1 92 ? 2.222 6.663 -8.421 1.00 97.00 92 CYS A CA 1
ATOM 619 C C . CYS A 1 92 ? 1.992 8.032 -7.771 1.00 97.00 92 CYS A C 1
ATOM 621 O O . CYS A 1 92 ? 1.723 8.141 -6.575 1.00 97.00 92 CYS A O 1
ATOM 623 N N . SER A 1 93 ? 2.111 9.089 -8.574 1.00 95.56 93 SER A N 1
ATOM 624 C CA . SER A 1 93 ? 1.741 10.460 -8.184 1.00 95.56 93 SER A CA 1
ATOM 625 C C . SER A 1 93 ? 0.292 10.798 -8.505 1.00 95.56 93 SER A C 1
ATOM 627 O O . SER A 1 93 ? -0.271 11.727 -7.931 1.00 95.56 93 SER A O 1
ATOM 629 N N . THR A 1 94 ? -0.304 10.066 -9.441 1.00 95.38 94 THR A N 1
ATOM 630 C CA . THR A 1 94 ? -1.670 10.277 -9.910 1.00 95.38 94 THR A CA 1
ATOM 631 C C . THR A 1 94 ? -2.318 8.916 -10.090 1.00 95.38 94 THR A C 1
ATOM 633 O O . THR A 1 94 ? -1.701 8.014 -10.658 1.00 95.38 94 THR A O 1
ATOM 636 N N . ALA A 1 95 ? -3.531 8.769 -9.560 1.00 95.56 95 ALA A N 1
ATOM 637 C CA . ALA A 1 95 ? -4.296 7.535 -9.665 1.00 95.56 95 ALA A CA 1
ATOM 638 C C . ALA A 1 95 ? -4.553 7.188 -11.137 1.00 95.56 95 ALA A C 1
ATOM 640 O O . ALA A 1 95 ? -4.783 8.088 -11.942 1.00 95.56 95 ALA A O 1
ATOM 641 N N . GLU A 1 96 ? -4.493 5.898 -11.469 1.00 96.06 96 GLU A N 1
ATOM 642 C CA . GLU A 1 96 ? -4.806 5.347 -12.800 1.00 96.06 96 GLU A CA 1
ATOM 643 C C . GLU A 1 96 ? -4.039 5.928 -14.017 1.00 96.06 96 GLU A C 1
ATOM 645 O O . GLU A 1 96 ? -4.272 5.487 -15.140 1.00 96.06 96 GLU A O 1
ATOM 650 N N . ASP A 1 97 ? -3.080 6.851 -13.842 1.00 95.69 97 ASP A N 1
ATOM 651 C CA . ASP A 1 97 ? -2.290 7.416 -14.950 1.00 95.69 97 ASP A CA 1
ATOM 652 C C . ASP A 1 97 ? -1.005 6.594 -15.193 1.00 95.69 97 ASP A C 1
ATOM 654 O O . ASP A 1 97 ? -0.090 6.612 -14.353 1.00 95.69 97 ASP A O 1
ATOM 658 N N . PRO A 1 98 ? -0.869 5.911 -16.350 1.00 94.38 98 PRO A N 1
ATOM 659 C CA . PRO A 1 98 ? 0.331 5.147 -16.682 1.00 94.38 98 PRO A CA 1
ATOM 660 C C . PRO A 1 98 ? 1.590 6.014 -16.772 1.00 94.38 98 PRO A C 1
ATOM 662 O O . PRO A 1 98 ? 2.685 5.504 -16.579 1.00 94.38 98 PRO A O 1
ATOM 665 N N . ASN A 1 99 ? 1.472 7.319 -17.024 1.00 95.06 99 ASN A N 1
ATOM 666 C CA . ASN A 1 99 ? 2.597 8.248 -17.157 1.00 95.06 99 ASN A CA 1
ATOM 667 C C . ASN A 1 99 ? 2.993 8.910 -15.831 1.00 95.06 99 ASN A C 1
ATOM 669 O O . ASN A 1 99 ? 3.799 9.845 -15.825 1.00 95.06 99 ASN A O 1
ATOM 673 N N . LYS A 1 100 ? 2.402 8.485 -14.710 1.00 95.75 100 LYS A N 1
ATOM 674 C CA . LYS A 1 100 ? 2.679 9.028 -13.373 1.00 95.75 100 LYS A CA 1
ATOM 675 C C . LYS A 1 100 ? 3.108 7.949 -12.388 1.00 95.75 100 LYS A C 1
ATOM 677 O O . LYS A 1 100 ? 2.986 8.148 -11.178 1.00 95.75 100 LYS A O 1
ATOM 682 N N . CYS A 1 101 ? 3.657 6.830 -12.870 1.00 96.06 101 CYS A N 1
ATOM 683 C CA . CYS A 1 101 ? 4.284 5.860 -11.981 1.00 96.06 101 CYS A CA 1
ATOM 684 C C . CYS A 1 101 ? 5.511 6.489 -11.312 1.00 96.06 101 CYS A C 1
ATOM 686 O O . CYS A 1 101 ? 6.355 7.088 -11.978 1.00 96.06 101 CYS A O 1
ATOM 688 N N . LYS A 1 102 ? 5.654 6.290 -10.004 1.00 94.75 102 LYS A N 1
ATOM 689 C CA . LYS A 1 102 ? 6.867 6.565 -9.220 1.00 94.75 102 LYS A CA 1
ATOM 690 C C . LYS A 1 102 ? 7.770 5.341 -9.174 1.00 94.75 102 LYS A C 1
ATOM 692 O O . LYS A 1 102 ? 8.963 5.447 -9.448 1.00 94.75 102 LYS A O 1
ATOM 697 N N . THR A 1 103 ? 7.183 4.177 -8.936 1.00 93.88 103 THR A N 1
ATOM 698 C CA . THR A 1 103 ? 7.845 2.875 -9.034 1.00 93.88 103 THR A CA 1
ATOM 699 C C . THR A 1 103 ? 6.990 1.927 -9.861 1.00 93.88 103 THR A C 1
ATOM 701 O O . THR A 1 103 ? 5.772 2.091 -9.957 1.00 93.88 103 THR A O 1
ATOM 704 N N . CYS A 1 104 ? 7.633 0.942 -10.476 1.00 94.81 104 CYS A N 1
ATOM 705 C CA . CYS A 1 104 ? 6.971 -0.000 -11.366 1.00 94.81 104 CYS A CA 1
ATOM 706 C C . CYS A 1 104 ? 6.488 -1.239 -10.620 1.00 94.81 104 CYS A C 1
ATOM 708 O O . CYS A 1 104 ? 7.091 -1.650 -9.628 1.00 94.81 104 CYS A O 1
ATOM 710 N N . ALA A 1 105 ? 5.387 -1.809 -11.103 1.00 94.50 105 ALA A N 1
ATOM 711 C CA . ALA A 1 105 ? 4.908 -3.103 -10.647 1.00 94.50 105 ALA A CA 1
ATOM 712 C C . ALA A 1 105 ? 5.918 -4.206 -11.002 1.00 94.50 105 ALA A C 1
ATOM 714 O O . ALA A 1 105 ? 6.758 -4.042 -11.890 1.00 94.50 105 ALA A O 1
ATOM 715 N N . THR A 1 106 ? 5.827 -5.348 -10.322 1.00 92.12 106 THR A N 1
ATOM 716 C CA . THR A 1 106 ? 6.661 -6.519 -10.623 1.00 92.12 106 THR A CA 1
ATOM 717 C C . THR A 1 106 ? 6.540 -6.907 -12.100 1.00 92.12 106 THR A C 1
ATOM 719 O O . THR A 1 106 ? 5.441 -6.951 -12.650 1.00 92.12 106 THR A O 1
ATOM 722 N N . GLY A 1 107 ? 7.680 -7.165 -12.747 1.00 91.31 107 GLY A N 1
ATOM 723 C CA . GLY A 1 107 ? 7.757 -7.452 -14.186 1.00 91.31 107 GLY A CA 1
ATOM 724 C C . GLY A 1 107 ? 7.785 -6.225 -15.094 1.00 91.31 107 GLY A C 1
ATOM 725 O O . GLY A 1 107 ? 7.805 -6.367 -16.320 1.00 91.31 107 GLY A O 1
ATOM 726 N N . TYR A 1 108 ? 7.865 -5.033 -14.505 1.00 93.00 108 TYR A N 1
ATOM 727 C CA . TYR A 1 108 ? 8.079 -3.786 -15.216 1.00 93.00 108 TYR A CA 1
ATOM 728 C C . TYR A 1 108 ? 9.289 -3.031 -14.664 1.00 93.00 108 TYR A C 1
ATOM 730 O O . TYR A 1 108 ? 9.630 -3.136 -13.487 1.00 93.00 108 TYR A O 1
ATOM 738 N N . TYR A 1 109 ? 9.913 -2.218 -15.512 1.00 91.31 109 TYR A N 1
ATOM 739 C CA . TYR A 1 109 ? 11.055 -1.385 -15.156 1.00 91.31 109 TYR A CA 1
ATOM 740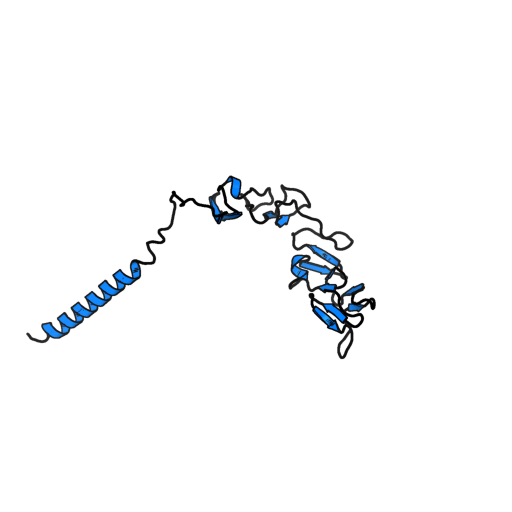 C C . TYR A 1 109 ? 10.869 0.055 -15.630 1.00 91.31 109 TYR A C 1
ATOM 742 O O . TYR A 1 109 ? 10.065 0.355 -16.515 1.00 91.31 109 TYR A O 1
ATOM 750 N N . LYS A 1 110 ? 11.642 0.955 -15.020 1.00 89.44 110 LYS A N 1
ATOM 751 C CA . LYS A 1 110 ? 11.657 2.382 -15.339 1.00 89.44 110 LYS A CA 1
ATOM 752 C C . LYS A 1 110 ? 12.923 2.738 -16.104 1.00 89.44 110 LYS A C 1
ATOM 754 O O . LYS A 1 110 ? 14.008 2.289 -15.746 1.00 89.44 110 LYS A O 1
ATOM 759 N N . THR A 1 111 ? 12.800 3.571 -17.128 1.00 82.88 111 THR A N 1
ATOM 760 C CA . THR A 1 111 ? 13.939 4.083 -17.913 1.00 82.88 111 THR A CA 1
ATOM 761 C C . THR A 1 111 ? 14.491 5.397 -17.370 1.00 82.88 111 THR A C 1
ATOM 763 O O . THR A 1 111 ? 15.506 5.896 -17.847 1.00 82.88 111 THR A O 1
ATOM 766 N N . SER A 1 112 ? 13.824 5.995 -16.385 1.00 83.69 112 SER A N 1
ATOM 767 C CA . SER A 1 112 ? 14.190 7.281 -15.799 1.00 83.69 112 SER A CA 1
ATOM 768 C C . SER A 1 112 ? 13.801 7.321 -14.326 1.00 83.69 112 SER A C 1
ATOM 770 O O . SER A 1 112 ? 12.873 6.635 -13.902 1.00 83.69 112 SER A O 1
ATOM 772 N N . ASN A 1 113 ? 14.499 8.152 -13.551 1.00 83.56 113 ASN A N 1
ATOM 773 C CA . ASN A 1 113 ? 14.232 8.321 -12.118 1.00 83.56 113 ASN A CA 1
ATOM 774 C C . ASN A 1 113 ? 12.993 9.187 -11.832 1.00 83.56 113 ASN A C 1
ATOM 776 O O . ASN A 1 113 ? 12.437 9.131 -10.738 1.00 83.56 113 ASN A O 1
ATOM 780 N N . SER A 1 114 ? 12.548 9.974 -12.810 1.00 89.25 114 SER A N 1
ATOM 781 C CA . SER A 1 114 ? 11.351 10.813 -12.712 1.00 89.25 114 SER A CA 1
ATOM 782 C C . SER A 1 114 ? 10.065 10.002 -12.838 1.00 89.25 114 SER A C 1
ATOM 784 O O . SER A 1 114 ? 10.081 8.847 -13.270 1.00 89.25 114 SER A O 1
ATOM 786 N N . ASP A 1 115 ? 8.933 10.606 -12.475 1.00 92.88 115 ASP A N 1
ATOM 787 C CA . ASP A 1 115 ? 7.612 10.034 -12.742 1.00 92.88 115 ASP A CA 1
ATOM 788 C C . ASP A 1 115 ? 7.429 9.783 -14.246 1.00 92.88 115 ASP A C 1
ATOM 790 O O . ASP A 1 115 ? 7.809 10.616 -15.069 1.00 92.88 115 ASP A O 1
ATOM 794 N N . GLY A 1 116 ? 6.870 8.632 -14.610 1.00 93.12 116 GLY A N 1
ATOM 795 C CA . GLY A 1 116 ? 6.751 8.246 -16.012 1.00 93.12 116 GLY A CA 1
ATOM 796 C C . GLY A 1 116 ? 6.241 6.821 -16.199 1.00 93.12 116 GLY A C 1
ATOM 797 O O . GLY A 1 116 ? 5.989 6.134 -15.205 1.00 93.12 116 GLY A O 1
ATOM 798 N N . PRO A 1 117 ? 6.090 6.377 -17.456 1.00 94.19 117 PRO A N 1
ATOM 799 C CA . PRO A 1 117 ? 5.625 5.037 -17.774 1.00 94.19 117 PRO A CA 1
ATOM 800 C C . PRO A 1 117 ? 6.624 3.948 -17.390 1.00 94.19 117 PRO A C 1
ATOM 802 O O . PRO A 1 117 ? 7.835 4.162 -17.313 1.00 94.19 117 PRO A O 1
ATOM 805 N N . CYS A 1 118 ? 6.078 2.758 -17.168 1.00 94.00 118 CYS A N 1
ATOM 806 C CA . CYS A 1 118 ? 6.819 1.545 -16.857 1.00 94.00 118 CYS A CA 1
ATOM 807 C C . CYS A 1 118 ? 6.768 0.587 -18.052 1.00 94.00 118 CYS A C 1
ATOM 809 O O . CYS A 1 118 ? 5.694 0.321 -18.591 1.00 94.00 118 CYS A O 1
ATOM 811 N N . MET A 1 119 ? 7.923 0.061 -18.454 1.00 91.62 119 MET A N 1
ATOM 812 C CA . MET A 1 119 ? 8.068 -0.853 -19.593 1.00 91.62 119 MET A CA 1
ATOM 813 C C . MET A 1 119 ? 8.120 -2.301 -19.114 1.00 91.62 119 MET A C 1
ATOM 815 O O . MET A 1 119 ? 8.664 -2.573 -18.045 1.00 91.62 119 MET A O 1
ATOM 819 N N . LYS A 1 120 ? 7.575 -3.241 -19.892 1.00 92.81 120 LYS A N 1
ATOM 820 C CA . LYS A 1 120 ? 7.604 -4.667 -19.536 1.00 92.81 120 LYS A CA 1
ATOM 821 C C . LYS A 1 120 ? 9.009 -5.233 -19.683 1.00 92.81 120 LYS A C 1
ATOM 823 O O . LYS A 1 120 ? 9.673 -5.021 -20.694 1.00 92.81 120 LYS A O 1
ATOM 828 N N . CYS A 1 121 ? 9.434 -6.041 -18.717 1.00 90.88 121 CYS A N 1
ATOM 829 C CA . CYS A 1 121 ? 10.722 -6.732 -18.779 1.00 90.88 121 CYS A CA 1
ATOM 830 C C . CYS A 1 121 ? 10.843 -7.637 -20.013 1.00 90.88 121 CYS A C 1
ATOM 832 O O . CYS A 1 121 ? 11.890 -7.661 -20.663 1.00 90.88 121 CYS A O 1
ATOM 834 N N . SER A 1 122 ? 9.759 -8.332 -20.365 1.00 88.31 122 SER A N 1
ATOM 835 C CA . SER A 1 122 ? 9.710 -9.283 -21.479 1.00 88.31 122 SER A CA 1
ATOM 836 C C . SER A 1 122 ? 9.935 -8.655 -22.859 1.00 88.31 122 SER A C 1
ATOM 838 O O . SER A 1 122 ? 10.381 -9.349 -23.771 1.00 88.31 122 SER A O 1
ATOM 840 N N . GLU A 1 123 ? 9.676 -7.352 -23.014 1.00 87.62 123 GLU A N 1
ATOM 841 C CA . GLU A 1 123 ? 9.918 -6.617 -24.265 1.00 87.62 123 GLU A CA 1
ATOM 842 C C . GLU A 1 123 ? 11.411 -6.379 -24.509 1.00 87.62 123 GLU A C 1
ATOM 844 O O . GLU A 1 123 ? 11.865 -6.381 -25.651 1.00 87.62 123 GLU A O 1
ATOM 849 N N . LYS A 1 124 ? 12.190 -6.197 -23.435 1.00 85.00 124 LYS A N 1
ATOM 850 C CA . LYS A 1 124 ? 13.642 -6.002 -23.521 1.00 85.00 124 LYS A CA 1
ATOM 851 C C . LYS A 1 124 ? 14.403 -7.324 -23.483 1.00 85.00 124 LYS A C 1
ATOM 853 O O . LYS A 1 124 ? 15.415 -7.463 -24.167 1.00 85.00 124 LYS A O 1
ATOM 858 N N . ILE A 1 125 ? 13.935 -8.269 -22.670 1.00 84.44 125 ILE A N 1
ATOM 859 C CA . ILE A 1 125 ? 14.530 -9.593 -22.479 1.00 84.44 125 ILE A CA 1
ATOM 860 C C . ILE A 1 125 ? 13.399 -10.616 -22.552 1.00 84.44 125 ILE 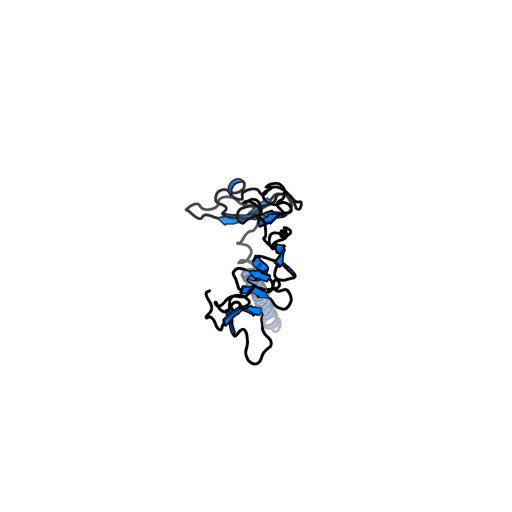A C 1
ATOM 862 O O . ILE A 1 125 ? 12.641 -10.776 -21.596 1.00 84.44 125 ILE A O 1
ATOM 866 N N . SER A 1 126 ? 13.282 -11.318 -23.679 1.00 87.56 126 SER A N 1
ATOM 867 C CA . SER A 1 126 ? 12.258 -12.356 -23.850 1.00 87.56 126 SER A CA 1
ATOM 868 C C . SER A 1 126 ? 12.321 -13.401 -22.735 1.00 87.56 126 SER A C 1
ATOM 870 O O . SER A 1 126 ? 13.397 -13.866 -22.367 1.00 87.56 126 SER A O 1
ATOM 872 N N . GLY A 1 127 ? 11.155 -13.750 -22.188 1.00 85.44 127 GLY A N 1
ATOM 873 C CA . GLY A 1 127 ? 11.031 -14.697 -21.077 1.00 85.44 127 GLY A CA 1
ATOM 874 C C . GLY A 1 127 ? 11.404 -14.131 -19.703 1.00 85.44 127 GLY A C 1
ATOM 875 O O . GLY A 1 127 ? 11.399 -14.879 -18.733 1.00 85.44 127 GLY A O 1
ATOM 876 N N . CYS A 1 128 ? 11.717 -12.839 -19.571 1.00 88.00 128 CYS A N 1
ATOM 877 C CA . CYS A 1 128 ? 12.036 -12.254 -18.272 1.00 88.00 128 CYS A CA 1
ATOM 878 C C . CYS A 1 128 ? 10.776 -11.879 -17.470 1.00 88.00 128 CYS A C 1
ATOM 880 O O . CYS A 1 128 ? 10.017 -10.999 -17.886 1.00 88.00 128 CYS A O 1
ATOM 882 N N . LYS A 1 129 ? 10.583 -12.503 -16.298 1.00 88.50 129 LYS A N 1
ATOM 883 C CA . LYS A 1 129 ? 9.495 -12.201 -15.349 1.00 88.50 129 LYS A CA 1
ATOM 884 C C . LYS A 1 129 ? 9.793 -10.995 -14.472 1.00 88.50 129 LYS A C 1
ATOM 886 O O . LYS A 1 129 ? 8.876 -10.258 -14.132 1.00 88.50 129 LYS A O 1
ATOM 891 N N . GLN A 1 130 ? 11.049 -10.810 -14.074 1.00 89.31 130 GLN A N 1
ATOM 892 C CA . GLN A 1 130 ? 11.456 -9.729 -13.180 1.00 89.31 130 GLN A CA 1
ATOM 893 C C . GLN A 1 130 ? 12.787 -9.158 -13.632 1.00 89.31 130 GLN A C 1
ATOM 895 O O . GLN A 1 130 ? 13.733 -9.902 -13.872 1.00 89.31 130 GLN A O 1
ATOM 900 N N . CYS A 1 131 ? 12.877 -7.835 -13.710 1.00 89.31 131 CYS A N 1
ATOM 901 C CA . CYS A 1 131 ? 14.079 -7.149 -14.142 1.00 89.31 131 CYS A CA 1
ATOM 902 C C . CYS A 1 131 ? 14.316 -5.857 -13.361 1.00 89.31 131 CYS A C 1
ATOM 904 O O . CYS A 1 131 ? 13.409 -5.325 -12.721 1.00 89.31 131 CYS A O 1
ATOM 906 N N . VAL A 1 132 ? 15.547 -5.358 -13.430 1.00 86.94 132 VAL A N 1
ATOM 907 C CA . VAL A 1 132 ? 15.953 -4.068 -12.864 1.00 86.94 132 VAL A CA 1
ATOM 908 C C . VAL A 1 132 ? 16.705 -3.251 -13.902 1.00 86.94 132 VAL A C 1
ATOM 910 O O . VAL A 1 132 ? 17.428 -3.801 -14.734 1.00 86.94 132 VAL A O 1
ATOM 913 N N . SER A 1 133 ? 16.559 -1.934 -13.830 1.00 84.00 133 SER A N 1
ATOM 914 C CA . SER A 1 133 ? 17.354 -0.997 -14.621 1.00 84.00 133 SER A CA 1
ATOM 915 C C . SER A 1 133 ? 18.659 -0.708 -13.887 1.00 84.00 133 SER A C 1
ATOM 917 O O . SER A 1 133 ? 18.634 -0.188 -12.773 1.00 84.00 133 SER A O 1
ATOM 919 N N . SER A 1 134 ? 19.790 -1.027 -14.505 1.00 73.25 134 SER A N 1
ATOM 920 C CA . SER A 1 134 ? 21.099 -0.536 -14.074 1.00 73.25 134 SER A CA 1
ATOM 921 C C . SER A 1 134 ? 21.384 0.781 -14.793 1.00 73.25 134 SER A C 1
ATOM 923 O O . SER A 1 134 ? 20.992 0.949 -15.952 1.00 73.25 134 SER A O 1
ATOM 925 N N . SER A 1 135 ? 22.002 1.727 -14.080 1.00 61.91 135 SER A N 1
ATOM 926 C CA . SER A 1 135 ? 22.365 3.067 -14.559 1.00 61.91 135 SER A CA 1
ATOM 927 C C . SER A 1 135 ? 22.859 3.016 -16.011 1.00 61.91 135 SER A C 1
ATOM 929 O O . SER A 1 135 ? 23.720 2.200 -16.327 1.00 61.91 135 SER A O 1
ATOM 931 N N . ASP A 1 136 ? 22.267 3.843 -16.877 1.00 56.00 136 ASP A N 1
ATOM 932 C CA . ASP A 1 136 ? 22.453 3.865 -18.339 1.00 56.00 136 ASP A CA 1
ATOM 933 C C . ASP A 1 136 ? 21.795 2.713 -19.126 1.00 56.00 136 ASP A C 1
ATOM 935 O O . ASP A 1 136 ? 22.434 1.964 -19.861 1.00 56.00 136 ASP A O 1
ATOM 939 N N . SER A 1 137 ? 20.460 2.627 -19.050 1.00 61.31 137 SER A N 1
ATOM 940 C CA . SER A 1 137 ? 19.593 1.886 -19.997 1.00 61.31 137 SER A CA 1
ATOM 941 C C . SER A 1 137 ? 19.815 0.370 -20.120 1.00 61.31 137 SER A C 1
ATOM 943 O O . SER A 1 137 ? 19.191 -0.277 -20.970 1.00 61.31 137 SER A O 1
ATOM 945 N N . SER A 1 138 ? 20.664 -0.222 -19.283 1.00 75.62 138 SER A N 1
ATOM 946 C CA . SER A 1 138 ? 20.865 -1.668 -19.247 1.00 75.62 138 SER A CA 1
ATOM 947 C C . SER A 1 138 ? 19.842 -2.298 -18.304 1.00 75.62 138 SER A C 1
ATOM 949 O O . SER A 1 138 ? 19.712 -1.922 -17.143 1.00 75.62 138 SER A O 1
ATOM 951 N N . VAL A 1 139 ? 19.057 -3.238 -18.824 1.00 84.12 139 VAL A N 1
ATOM 952 C CA . VAL A 1 139 ? 18.057 -3.973 -18.045 1.00 84.12 139 VAL A CA 1
ATOM 953 C C . VAL A 1 139 ? 18.647 -5.336 -17.732 1.00 84.12 139 VAL A C 1
ATOM 955 O O . VAL A 1 139 ? 19.132 -6.014 -18.635 1.00 84.12 139 VAL A O 1
ATOM 958 N N . ILE A 1 140 ? 18.632 -5.729 -16.463 1.00 86.88 140 ILE A N 1
ATOM 959 C CA . ILE A 1 140 ? 19.116 -7.033 -16.006 1.00 86.88 140 ILE A CA 1
ATOM 960 C C . ILE A 1 140 ? 17.909 -7.867 -15.613 1.00 86.88 140 ILE A C 1
ATOM 962 O O . ILE A 1 140 ? 17.070 -7.407 -14.840 1.00 86.88 140 ILE A O 1
ATOM 966 N N . CYS A 1 141 ? 17.831 -9.092 -16.125 1.00 89.88 141 CYS A N 1
ATOM 967 C CA . CYS A 1 141 ? 16.817 -10.043 -15.700 1.00 89.88 141 CYS A CA 1
ATOM 968 C C . CYS A 1 141 ? 17.225 -10.712 -14.384 1.00 89.88 141 CYS A C 1
ATOM 970 O O . CYS A 1 141 ? 18.310 -11.281 -14.292 1.00 89.88 141 CYS A O 1
ATOM 972 N N . LEU A 1 142 ? 16.352 -10.645 -13.383 1.00 87.50 142 LEU A N 1
ATOM 973 C CA . LEU A 1 142 ? 16.506 -11.325 -12.096 1.00 87.50 142 LEU A CA 1
ATOM 974 C C . LEU A 1 142 ? 15.850 -12.705 -12.117 1.00 87.50 142 LEU A C 1
ATOM 976 O O . LEU A 1 142 ? 16.365 -13.628 -11.498 1.00 87.50 142 LEU A O 1
ATOM 980 N N . GLU A 1 143 ? 14.734 -12.848 -12.835 1.00 85.81 143 GLU A N 1
ATOM 981 C CA . GLU A 1 143 ? 14.005 -14.111 -12.918 1.00 85.81 143 GLU A CA 1
ATOM 982 C C . GLU A 1 143 ? 13.429 -14.330 -14.316 1.00 85.81 143 GLU A C 1
ATOM 984 O O . GLU A 1 143 ? 12.794 -13.440 -14.886 1.00 85.81 143 GLU A O 1
ATOM 989 N N . SER A 1 144 ? 13.656 -15.524 -14.864 1.00 83.12 144 SER A N 1
ATOM 990 C CA . SER A 1 144 ? 13.212 -15.930 -16.201 1.00 83.12 144 SER A CA 1
ATOM 991 C C . SER A 1 144 ? 12.176 -17.053 -16.121 1.00 83.12 144 SER A C 1
ATOM 993 O O . SER A 1 144 ? 12.235 -17.901 -15.232 1.00 83.12 144 SER A O 1
ATOM 995 N N . GLU A 1 145 ? 11.251 -17.101 -17.075 1.00 71.38 145 GLU A N 1
ATOM 996 C CA . GLU A 1 145 ? 10.372 -18.246 -17.318 1.00 71.38 145 GLU A CA 1
ATOM 997 C C . GLU A 1 145 ? 11.217 -19.394 -17.887 1.00 71.38 145 GLU A C 1
ATOM 999 O O . GLU A 1 145 ? 11.468 -19.455 -19.087 1.00 71.38 145 GLU A O 1
ATOM 1004 N N . VAL A 1 146 ? 11.759 -20.275 -17.045 1.00 65.31 146 VAL A N 1
ATOM 1005 C CA . VAL A 1 146 ? 12.591 -21.377 -17.551 1.00 65.31 146 VAL A CA 1
ATOM 1006 C C . VAL A 1 146 ? 11.728 -22.424 -18.253 1.00 65.31 146 VAL A C 1
ATOM 1008 O O . VAL A 1 146 ? 10.938 -23.124 -17.625 1.00 65.31 146 VAL A O 1
ATOM 1011 N N . GLY A 1 147 ? 11.988 -22.591 -19.549 1.00 52.50 147 GLY A N 1
ATOM 1012 C CA . GLY A 1 147 ? 11.699 -23.792 -20.322 1.00 52.50 147 GLY A CA 1
ATOM 1013 C C . GLY A 1 147 ? 12.745 -23.967 -21.427 1.00 52.50 147 GLY A C 1
ATOM 1014 O O . GLY A 1 147 ? 12.681 -23.285 -22.439 1.00 52.50 147 GLY A O 1
ATOM 1015 N N . THR A 1 148 ? 13.714 -24.871 -21.223 1.00 46.06 148 THR A N 1
ATOM 1016 C CA . THR A 1 148 ? 14.627 -25.440 -22.249 1.00 46.06 148 THR A CA 1
ATOM 1017 C C . THR A 1 148 ? 15.301 -24.457 -23.224 1.00 46.06 148 THR A C 1
ATOM 1019 O O . THR A 1 148 ? 14.875 -24.293 -24.362 1.00 46.06 148 THR A O 1
ATOM 1022 N N . GLY A 1 149 ? 16.443 -23.890 -22.830 1.00 40.59 149 GLY A N 1
ATOM 1023 C CA . GLY A 1 149 ? 17.341 -23.198 -23.758 1.00 40.59 149 GLY A CA 1
ATOM 1024 C C . GLY A 1 149 ? 18.531 -22.591 -23.030 1.00 40.59 149 GLY A C 1
ATOM 1025 O O . GLY A 1 149 ? 18.376 -21.627 -22.287 1.00 40.59 149 GLY A O 1
ATOM 1026 N N . GLY A 1 150 ? 19.717 -23.177 -23.205 1.00 41.72 150 GLY A N 1
ATOM 1027 C CA . GLY A 1 150 ? 20.959 -22.613 -22.685 1.00 41.72 150 GLY A CA 1
ATOM 1028 C C . GLY A 1 150 ? 21.138 -21.171 -23.159 1.00 41.72 150 GLY A C 1
ATOM 1029 O O . GLY A 1 150 ? 20.982 -20.873 -24.341 1.00 41.72 150 GLY A O 1
ATOM 1030 N N . SER A 1 151 ? 21.466 -20.271 -22.234 1.00 42.88 151 SER A N 1
ATOM 1031 C CA . SER A 1 151 ? 21.795 -18.890 -22.575 1.00 42.88 151 SER A CA 1
ATOM 1032 C C . SER A 1 151 ? 23.132 -18.850 -23.319 1.00 42.88 151 SER A C 1
ATOM 1034 O O . SER A 1 151 ? 24.204 -18.951 -22.722 1.00 42.88 151 SER A O 1
ATOM 1036 N N . THR A 1 152 ? 23.074 -18.700 -24.642 1.00 50.06 152 THR A N 1
ATOM 1037 C CA . THR A 1 152 ? 24.191 -18.234 -25.467 1.00 50.06 152 THR A CA 1
ATOM 1038 C C . THR A 1 152 ? 24.039 -16.736 -25.709 1.00 50.06 152 THR A C 1
ATOM 1040 O O . THR A 1 152 ? 23.366 -16.329 -26.653 1.00 50.06 152 THR A O 1
ATOM 1043 N N . ASN A 1 153 ? 24.640 -15.926 -24.832 1.00 41.41 153 ASN A N 1
ATOM 1044 C CA . ASN A 1 153 ? 25.572 -14.822 -25.139 1.00 41.41 153 ASN A CA 1
ATOM 1045 C C . ASN A 1 153 ? 25.727 -13.929 -23.895 1.00 41.41 153 ASN A C 1
ATOM 1047 O O . ASN A 1 153 ? 24.820 -13.210 -23.495 1.00 41.41 153 ASN A O 1
ATOM 1051 N N . ARG A 1 154 ? 26.822 -14.102 -23.145 1.00 52.84 154 ARG A N 1
ATOM 1052 C CA . ARG A 1 154 ? 28.029 -13.252 -23.203 1.00 52.84 154 ARG A CA 1
ATOM 1053 C C . ARG A 1 154 ? 27.734 -11.755 -23.076 1.00 52.84 154 ARG A C 1
ATOM 1055 O O . ARG A 1 154 ? 27.630 -11.052 -24.073 1.00 52.84 154 ARG A O 1
ATOM 1062 N N . SER A 1 155 ? 27.774 -11.270 -21.837 1.00 44.75 155 SER A N 1
ATOM 1063 C CA . SER A 1 155 ? 28.601 -10.124 -21.436 1.00 44.75 155 SER A CA 1
ATOM 1064 C C . SER A 1 155 ? 28.725 -10.082 -19.912 1.00 44.75 155 SER A C 1
ATOM 1066 O O . SER A 1 155 ? 27.733 -9.941 -19.212 1.00 44.75 155 SER A O 1
ATOM 1068 N N . GLY A 1 156 ? 29.962 -10.200 -19.421 1.00 52.78 156 GLY A N 1
ATOM 1069 C CA . GLY A 1 156 ? 30.369 -9.554 -18.172 1.00 52.78 156 GLY A CA 1
ATOM 1070 C C . GLY A 1 156 ? 30.062 -10.266 -16.856 1.00 52.78 156 GLY A C 1
ATOM 1071 O O . GLY A 1 156 ? 29.314 -9.735 -16.052 1.00 52.78 156 GLY A O 1
ATOM 1072 N N . LEU A 1 157 ? 30.698 -11.414 -16.612 1.00 43.84 157 LEU A N 1
ATOM 1073 C CA . LEU A 1 157 ? 31.519 -11.716 -15.422 1.00 43.84 157 LEU A CA 1
ATOM 1074 C C . LEU A 1 157 ? 31.769 -13.223 -15.411 1.00 43.84 157 LEU A C 1
ATOM 1076 O O . LEU A 1 157 ? 30.855 -14.032 -15.296 1.00 43.84 157 LEU A O 1
ATOM 1080 N N . SER A 1 158 ? 33.032 -13.601 -15.591 1.00 42.44 158 SER A N 1
ATOM 1081 C CA . SER A 1 158 ? 33.462 -14.989 -15.514 1.00 42.44 158 SER A CA 1
ATOM 1082 C C . SER A 1 158 ? 33.201 -15.513 -14.102 1.00 42.44 158 SER A C 1
ATOM 1084 O O . SER A 1 158 ? 34.007 -15.325 -13.194 1.00 42.44 158 SER A O 1
ATOM 1086 N N . THR A 1 159 ? 32.103 -16.246 -13.926 1.00 47.00 159 THR A N 1
ATOM 1087 C CA . THR A 1 159 ? 31.883 -17.137 -12.776 1.00 47.00 159 THR A CA 1
ATOM 1088 C C . THR A 1 159 ? 32.965 -18.238 -12.702 1.00 47.00 159 THR A C 1
ATOM 1090 O O . THR A 1 159 ? 33.017 -18.994 -11.741 1.00 47.00 159 THR A O 1
ATOM 1093 N N . GLY A 1 160 ? 33.902 -18.284 -13.661 1.00 46.28 160 GLY A N 1
ATOM 1094 C CA . GLY A 1 160 ? 35.144 -19.057 -13.624 1.00 46.28 160 GLY A CA 1
ATOM 1095 C C . GLY A 1 160 ? 36.367 -18.339 -13.024 1.00 46.28 160 GLY A C 1
ATOM 1096 O O . GLY A 1 160 ? 37.462 -18.878 -13.123 1.00 46.28 160 GLY A O 1
ATOM 1097 N N . ALA A 1 161 ? 36.240 -17.150 -12.417 1.00 46.59 161 ALA A N 1
ATOM 1098 C CA . ALA A 1 161 ? 37.347 -16.507 -11.683 1.00 46.59 161 ALA A CA 1
ATOM 1099 C C . ALA A 1 161 ? 37.360 -16.831 -10.174 1.00 46.59 161 ALA A C 1
ATOM 1101 O O . ALA A 1 161 ? 38.379 -16.663 -9.509 1.00 46.59 161 ALA A O 1
ATOM 1102 N N . ILE A 1 162 ? 36.252 -17.335 -9.622 1.00 50.09 162 ILE A N 1
ATOM 1103 C CA . ILE A 1 162 ? 36.081 -17.502 -8.166 1.00 50.09 162 ILE A CA 1
ATOM 1104 C C . ILE A 1 162 ? 36.467 -18.922 -7.686 1.00 50.09 162 ILE A C 1
ATOM 1106 O O . ILE A 1 162 ? 36.550 -19.169 -6.489 1.00 50.09 162 ILE A O 1
ATOM 1110 N N . ALA A 1 163 ? 36.836 -19.833 -8.596 1.00 47.41 163 ALA A N 1
ATOM 1111 C CA . ALA A 1 163 ? 37.358 -21.169 -8.259 1.00 47.41 163 ALA A CA 1
ATOM 1112 C C . ALA A 1 163 ? 38.846 -21.395 -8.621 1.00 47.41 163 ALA A C 1
ATOM 1114 O O . ALA A 1 163 ? 39.352 -22.499 -8.446 1.00 47.41 163 ALA A O 1
ATOM 1115 N N . GLY A 1 164 ? 39.561 -20.375 -9.120 1.00 45.09 164 GLY A N 1
ATOM 1116 C CA . GLY A 1 164 ? 40.975 -20.495 -9.527 1.00 45.09 164 GLY 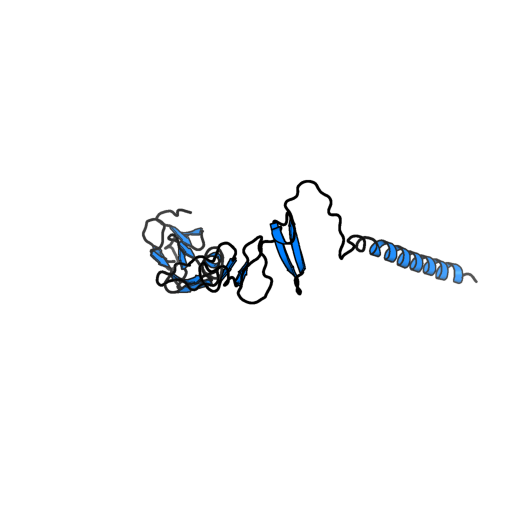A CA 1
ATOM 1117 C C . GLY A 1 164 ? 41.988 -19.823 -8.592 1.00 45.09 164 GLY A C 1
ATOM 1118 O O . GLY A 1 164 ? 43.161 -20.189 -8.583 1.00 45.09 164 GLY A O 1
ATOM 1119 N N . ILE A 1 165 ? 41.553 -18.851 -7.783 1.00 53.25 165 ILE A N 1
ATOM 1120 C CA . ILE A 1 165 ? 42.465 -18.052 -6.942 1.00 53.25 165 ILE A CA 1
ATOM 1121 C C . ILE A 1 165 ? 42.901 -18.837 -5.693 1.00 53.25 165 ILE A C 1
ATOM 1123 O O . ILE A 1 165 ? 44.018 -18.663 -5.211 1.00 53.25 165 ILE A O 1
ATOM 1127 N N . SER A 1 166 ? 42.079 -19.769 -5.206 1.00 54.91 166 SER A N 1
ATOM 1128 C CA . SER A 1 166 ? 42.397 -20.598 -4.037 1.00 54.91 166 SER A CA 1
ATOM 1129 C C . SER A 1 166 ? 43.562 -21.561 -4.290 1.00 54.91 166 SER A C 1
ATOM 1131 O O . SER A 1 166 ? 44.424 -21.716 -3.429 1.00 54.91 166 SER A O 1
ATOM 1133 N N . VAL A 1 167 ? 43.647 -22.164 -5.480 1.00 56.28 167 VAL A N 1
ATOM 1134 C CA . VAL A 1 167 ? 44.711 -23.134 -5.792 1.00 56.28 167 VAL A CA 1
ATOM 1135 C C . VAL A 1 167 ? 46.041 -22.436 -6.080 1.00 56.28 167 VAL A C 1
ATOM 1137 O O . VAL A 1 167 ? 47.082 -22.905 -5.627 1.00 56.28 167 VAL A O 1
ATOM 1140 N N . ALA A 1 168 ? 46.025 -21.281 -6.756 1.00 56.94 168 ALA A N 1
ATOM 1141 C CA . ALA A 1 168 ? 47.246 -20.521 -7.027 1.00 56.94 168 ALA A CA 1
ATOM 1142 C C . ALA A 1 168 ? 47.919 -20.038 -5.731 1.00 56.94 168 ALA A C 1
ATOM 1144 O O . ALA A 1 168 ? 49.135 -20.149 -5.595 1.00 56.94 168 ALA A O 1
ATOM 1145 N N . VAL A 1 169 ? 47.139 -19.582 -4.743 1.00 60.19 169 VAL A N 1
ATOM 1146 C CA . VAL A 1 169 ? 47.681 -19.177 -3.436 1.00 60.19 169 VAL A CA 1
ATOM 1147 C C . VAL A 1 169 ? 48.259 -20.375 -2.680 1.00 60.19 169 VAL A C 1
ATOM 1149 O O . VAL A 1 169 ? 49.346 -20.255 -2.126 1.00 60.19 169 VAL A O 1
ATOM 1152 N N . ILE A 1 170 ? 47.608 -21.545 -2.698 1.00 62.84 170 ILE A N 1
ATOM 1153 C CA . ILE A 1 170 ? 48.134 -22.750 -2.028 1.00 62.84 170 ILE A CA 1
ATOM 1154 C C . ILE A 1 170 ? 49.433 -23.234 -2.686 1.00 62.84 170 ILE A C 1
ATOM 1156 O O . ILE A 1 170 ? 50.363 -23.601 -1.974 1.00 62.84 170 ILE A O 1
ATOM 1160 N N . VAL A 1 171 ? 49.545 -23.194 -4.018 1.00 65.62 171 VAL A N 1
ATOM 1161 C CA . VAL A 1 171 ? 50.788 -23.564 -4.722 1.00 65.62 171 VAL A CA 1
ATOM 1162 C C . VAL A 1 171 ? 51.904 -22.559 -4.434 1.00 65.62 171 VAL A C 1
ATOM 1164 O O . VAL A 1 171 ? 53.038 -22.967 -4.191 1.00 65.62 171 VAL A O 1
ATOM 1167 N N . VAL A 1 172 ? 51.598 -21.258 -4.397 1.00 70.06 172 VAL A N 1
ATOM 1168 C CA . VAL A 1 172 ? 52.591 -20.224 -4.074 1.00 70.06 172 VAL A CA 1
ATOM 1169 C C . VAL A 1 172 ? 53.044 -20.345 -2.621 1.00 70.06 172 VAL A C 1
ATOM 1171 O O . VAL A 1 172 ? 54.244 -20.393 -2.377 1.00 70.06 172 VAL A O 1
ATOM 1174 N N . VAL A 1 173 ? 52.124 -20.469 -1.660 1.00 70.44 173 VAL A N 1
ATOM 1175 C CA . VAL A 1 173 ? 52.461 -20.618 -0.233 1.00 70.44 173 VAL A CA 1
ATOM 1176 C C . VAL A 1 173 ? 53.167 -21.952 0.028 1.00 70.44 173 VAL A C 1
ATOM 1178 O O . VAL A 1 173 ? 54.187 -21.973 0.711 1.00 70.44 173 VAL A O 1
ATOM 1181 N N . GLY A 1 174 ? 52.701 -23.055 -0.563 1.00 70.69 174 GLY A N 1
ATOM 1182 C CA . GLY A 1 174 ? 53.341 -24.369 -0.456 1.00 70.69 174 GLY A CA 1
ATOM 1183 C C . GLY A 1 174 ? 54.743 -24.401 -1.071 1.00 70.69 174 GLY A C 1
ATOM 1184 O O . GLY A 1 174 ? 55.666 -24.945 -0.467 1.00 70.69 174 GLY A O 1
ATOM 1185 N N . GLY A 1 175 ? 54.936 -23.750 -2.222 1.00 74.06 175 GLY A N 1
ATOM 1186 C CA . GLY A 1 175 ? 56.244 -23.589 -2.855 1.00 74.06 175 GLY A CA 1
ATOM 1187 C C . GLY A 1 175 ? 57.201 -22.728 -2.029 1.00 74.06 175 GLY A C 1
ATOM 1188 O O . GLY A 1 175 ? 58.367 -23.084 -1.881 1.00 74.06 175 GLY A O 1
ATOM 1189 N N . LEU A 1 176 ? 56.711 -21.639 -1.428 1.00 76.69 176 LEU A N 1
ATOM 1190 C CA . LEU A 1 176 ? 57.516 -20.745 -0.590 1.00 76.69 176 LEU A CA 1
ATOM 1191 C C . LEU A 1 176 ? 57.935 -21.426 0.720 1.00 76.69 176 LEU A C 1
ATOM 1193 O O . LEU A 1 176 ? 59.097 -21.342 1.106 1.00 76.69 176 LEU A O 1
ATOM 1197 N N . VAL A 1 177 ? 57.026 -22.163 1.367 1.00 78.00 177 VAL A N 1
ATOM 1198 C CA . VAL A 1 177 ? 57.330 -22.939 2.582 1.00 78.00 177 VAL A CA 1
ATOM 1199 C C . VAL A 1 177 ? 58.276 -24.104 2.274 1.00 78.00 177 VAL A C 1
ATOM 1201 O O . VAL A 1 177 ? 59.220 -24.333 3.029 1.00 78.00 177 VAL A O 1
ATOM 1204 N N . GLY A 1 178 ? 58.086 -24.803 1.149 1.00 77.25 178 GLY A N 1
ATOM 1205 C CA . GLY A 1 178 ? 58.986 -25.869 0.701 1.00 77.25 178 GLY A CA 1
ATOM 1206 C C . GLY A 1 178 ?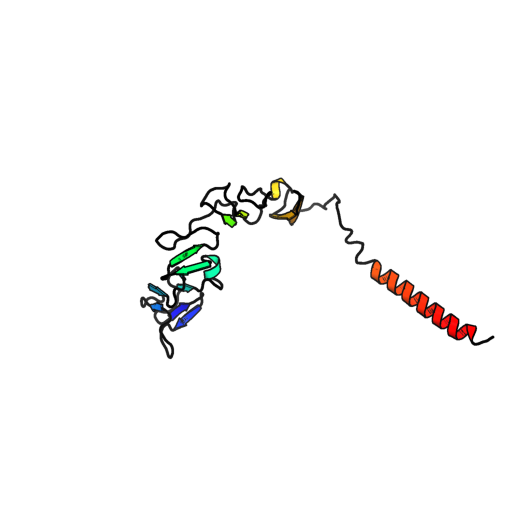 60.390 -25.355 0.379 1.00 77.25 178 GLY A C 1
ATOM 1207 O O . GLY A 1 178 ? 61.380 -25.932 0.830 1.00 77.25 178 GLY A O 1
ATOM 1208 N N . PHE A 1 179 ? 60.485 -24.224 -0.325 1.00 74.19 179 PHE A N 1
ATOM 1209 C CA . PHE A 1 179 ? 61.757 -23.568 -0.616 1.00 74.19 179 PHE A CA 1
ATOM 1210 C C . PHE A 1 179 ? 62.440 -23.055 0.656 1.00 74.19 179 PHE A C 1
ATOM 1212 O O . PHE A 1 179 ? 63.647 -23.218 0.789 1.00 74.19 179 PHE A O 1
ATOM 1219 N N . LEU A 1 180 ? 61.698 -22.505 1.623 1.00 72.69 180 LEU A N 1
ATOM 1220 C CA . LEU A 1 180 ? 62.256 -22.082 2.911 1.00 72.69 180 LEU A CA 1
ATOM 1221 C C . LEU A 1 180 ? 62.729 -23.266 3.762 1.00 72.69 180 LEU A C 1
ATOM 1223 O O . LEU A 1 180 ? 63.806 -23.179 4.345 1.00 72.69 180 LEU A O 1
ATOM 1227 N N . CYS A 1 181 ? 61.991 -24.381 3.803 1.00 73.06 181 CYS A N 1
ATOM 1228 C CA . CYS A 1 181 ? 62.447 -25.598 4.484 1.00 73.06 181 CYS A CA 1
ATOM 1229 C C . CYS A 1 181 ? 63.706 -26.171 3.828 1.00 73.06 181 CYS A C 1
ATOM 1231 O O . CYS A 1 181 ? 64.660 -26.484 4.534 1.00 73.06 181 CYS A O 1
ATOM 1233 N N . TRP A 1 182 ? 63.755 -26.256 2.494 1.00 72.12 182 TRP A N 1
ATOM 1234 C CA . TRP A 1 182 ? 64.967 -26.669 1.780 1.00 72.12 182 TRP A CA 1
ATOM 1235 C C . TRP A 1 182 ? 66.127 -25.703 2.039 1.00 72.12 182 TRP A C 1
ATOM 1237 O O . TRP A 1 182 ? 67.237 -26.125 2.345 1.00 72.12 182 TRP A O 1
ATOM 1247 N N . TRP A 1 183 ? 65.883 -24.396 1.962 1.00 67.75 183 TRP A N 1
ATOM 1248 C CA . TRP A 1 183 ? 66.912 -23.383 2.161 1.00 67.75 183 TRP A CA 1
ATOM 1249 C C . TRP A 1 183 ? 67.470 -23.404 3.587 1.00 67.75 183 TRP A C 1
ATOM 1251 O O . TRP A 1 183 ? 68.683 -23.363 3.751 1.00 67.75 183 TRP A O 1
ATOM 1261 N N . PHE A 1 184 ? 66.635 -23.528 4.621 1.00 64.94 184 PHE A N 1
ATOM 1262 C CA . PHE A 1 184 ? 67.118 -23.595 6.004 1.00 64.94 184 PHE A CA 1
ATOM 1263 C C . PHE A 1 184 ? 67.768 -24.940 6.354 1.00 64.94 184 PHE A C 1
ATOM 1265 O O . PHE A 1 184 ? 68.774 -24.952 7.061 1.00 64.94 184 PHE A O 1
ATOM 1272 N N . LEU A 1 185 ? 67.250 -26.065 5.849 1.00 66.00 185 LEU A N 1
ATOM 1273 C CA . LEU A 1 185 ? 67.785 -27.393 6.175 1.00 66.00 185 LEU A CA 1
ATOM 1274 C C . LEU A 1 185 ? 69.031 -27.755 5.353 1.00 66.00 185 LEU A C 1
ATOM 1276 O O . LEU A 1 185 ? 69.953 -28.366 5.889 1.00 66.00 185 LEU A O 1
ATOM 1280 N N . CYS A 1 186 ? 69.103 -27.365 4.077 1.00 59.94 186 CYS A N 1
ATOM 1281 C CA . CYS A 1 186 ? 70.227 -27.712 3.201 1.00 59.94 186 CYS A CA 1
ATOM 1282 C C . CYS A 1 186 ? 71.331 -26.647 3.166 1.00 59.94 186 CYS A C 1
ATOM 1284 O O . CYS A 1 186 ? 72.471 -26.988 2.863 1.00 59.94 186 CYS A O 1
ATOM 1286 N N . ARG A 1 187 ? 71.053 -25.379 3.504 1.00 59.66 187 ARG A N 1
ATOM 1287 C CA . ARG A 1 187 ? 72.099 -24.339 3.577 1.00 59.66 187 ARG A CA 1
ATOM 1288 C C . ARG A 1 187 ? 72.809 -24.282 4.936 1.00 59.66 187 ARG A C 1
ATOM 1290 O O . ARG A 1 187 ? 73.836 -23.628 5.042 1.00 59.66 187 ARG A O 1
ATOM 1297 N N . GLY A 1 188 ? 72.304 -24.985 5.953 1.00 59.00 188 GLY A N 1
ATOM 1298 C CA . GLY A 1 188 ? 72.968 -25.151 7.254 1.00 59.00 188 GLY A CA 1
ATOM 1299 C C . GLY A 1 188 ? 74.007 -26.278 7.306 1.00 59.00 188 GLY A C 1
ATOM 1300 O O . GLY A 1 188 ? 74.519 -26.583 8.381 1.00 59.00 188 GLY A O 1
ATOM 1301 N N . LYS A 1 189 ? 74.303 -26.935 6.177 1.00 56.41 189 LYS A N 1
ATOM 1302 C CA . LYS A 1 189 ? 75.316 -27.996 6.097 1.00 56.41 189 LYS A CA 1
ATOM 1303 C C . LYS A 1 189 ? 76.301 -27.747 4.953 1.00 56.41 189 LYS A C 1
ATOM 1305 O O . LYS A 1 189 ? 76.508 -28.607 4.102 1.00 56.41 189 LYS A O 1
ATOM 1310 N N . ALA A 1 190 ? 76.886 -26.552 4.976 1.00 50.38 190 ALA A N 1
ATOM 1311 C CA . ALA A 1 190 ? 78.195 -26.218 4.425 1.00 50.38 190 ALA A CA 1
ATOM 1312 C C . ALA A 1 190 ? 78.917 -25.346 5.459 1.00 50.38 190 ALA A C 1
ATOM 1314 O O . ALA A 1 190 ? 78.250 -24.428 5.989 1.00 50.38 190 ALA A O 1
#